Protein AF-0000000080180160 (afdb_homodimer)

Organism: NCBI:txid722731

Structure (mmCIF, N/CA/C/O backbone):
data_AF-0000000080180160-model_v1
#
loop_
_entity.id
_entity.type
_entity.pdbx_description
1 polymer 'Membrane protein'
#
loop_
_atom_site.group_PDB
_atom_site.id
_atom_site.type_symbol
_atom_site.label_atom_id
_atom_site.label_alt_id
_atom_site.label_comp_id
_atom_site.label_asym_id
_atom_site.label_entity_id
_atom_site.label_seq_id
_atom_site.pdbx_PDB_ins_code
_atom_site.Cartn_x
_atom_site.Cartn_y
_atom_site.Cartn_z
_atom_site.occupancy
_atom_site.B_iso_or_equiv
_atom_site.auth_seq_id
_atom_site.auth_comp_id
_atom_site.auth_asym_id
_atom_site.auth_atom_id
_atom_site.pdbx_PDB_model_num
ATOM 1 N N . MET A 1 1 ? 2.104 -22.172 1.394 1 54.22 1 MET A N 1
ATOM 2 C CA . MET A 1 1 ? 1.19 -21.75 2.451 1 54.22 1 MET A CA 1
ATOM 3 C C . MET A 1 1 ? -0.19 -22.375 2.262 1 54.22 1 MET A C 1
ATOM 5 O O . MET A 1 1 ? -0.662 -22.516 1.132 1 54.22 1 MET A O 1
ATOM 9 N N . ASN A 1 2 ? -0.815 -23.016 3.318 1 64.31 2 ASN A N 1
ATOM 10 C CA . ASN A 1 2 ? -2.152 -23.594 3.279 1 64.31 2 ASN A CA 1
ATOM 11 C C . ASN A 1 2 ? -3.207 -22.547 2.918 1 64.31 2 ASN A C 1
ATOM 13 O O . ASN A 1 2 ? -3.047 -21.375 3.229 1 64.31 2 ASN A O 1
ATOM 17 N N . VAL A 1 3 ? -4.113 -22.766 2.018 1 71.06 3 VAL A N 1
ATOM 18 C CA . VAL A 1 3 ? -5.195 -21.938 1.483 1 71.06 3 VAL A CA 1
ATOM 19 C C . VAL A 1 3 ? -5.914 -21.234 2.625 1 71.06 3 VAL A C 1
ATOM 21 O O . VAL A 1 3 ? -6.289 -20.062 2.494 1 71.06 3 VAL A O 1
ATOM 24 N N . GLY A 1 4 ? -5.945 -21.891 3.723 1 77.19 4 GLY A N 1
ATOM 25 C CA . GLY A 1 4 ? -6.688 -21.359 4.852 1 77.19 4 GLY A CA 1
ATOM 26 C C . GLY A 1 4 ? -6.035 -20.141 5.469 1 77.19 4 GLY A C 1
ATOM 27 O O . GLY A 1 4 ? -6.715 -19.281 6.047 1 77.19 4 GLY A O 1
ATOM 28 N N . TRP A 1 5 ? -4.73 -19.953 5.309 1 89.06 5 TRP A N 1
ATOM 29 C CA . TRP A 1 5 ? -4.008 -18.859 5.961 1 89.06 5 TRP A CA 1
ATOM 30 C C . TRP A 1 5 ? -3.9 -17.656 5.039 1 89.06 5 TRP A C 1
ATOM 32 O O . TRP A 1 5 ? -3.459 -16.578 5.461 1 89.06 5 TRP A O 1
ATOM 42 N N . MET A 1 6 ? -4.383 -17.797 3.883 1 89.38 6 MET A N 1
ATOM 43 C CA . MET A 1 6 ? -4.211 -16.734 2.895 1 89.38 6 MET A CA 1
ATOM 44 C C . MET A 1 6 ? -5.102 -15.539 3.217 1 89.38 6 MET A C 1
ATOM 46 O O . MET A 1 6 ? -4.625 -14.406 3.299 1 89.38 6 MET A O 1
ATOM 50 N N . ILE A 1 7 ? -6.32 -15.852 3.566 1 84.5 7 ILE A N 1
ATOM 51 C CA . ILE A 1 7 ? -7.281 -14.781 3.779 1 84.5 7 ILE A CA 1
ATOM 52 C C . ILE A 1 7 ? -6.93 -14.016 5.055 1 84.5 7 ILE A C 1
ATOM 54 O O . ILE A 1 7 ? -6.82 -12.789 5.039 1 84.5 7 ILE A O 1
ATOM 58 N N . PRO A 1 8 ? -6.629 -14.719 6.125 1 90.12 8 PRO A N 1
ATOM 59 C CA . PRO A 1 8 ? -6.219 -14 7.328 1 90.12 8 PRO A CA 1
ATOM 60 C C . PRO A 1 8 ? -4.969 -13.148 7.109 1 90.12 8 PRO A C 1
ATOM 62 O O . PRO A 1 8 ? -4.852 -12.055 7.672 1 90.12 8 PRO A O 1
ATOM 65 N N . PHE A 1 9 ? -4.125 -13.594 6.336 1 93.56 9 PHE A N 1
ATOM 66 C CA . PHE A 1 9 ? -2.9 -12.852 6.066 1 93.56 9 PHE A CA 1
ATOM 67 C C . PHE A 1 9 ? -3.195 -11.594 5.25 1 93.56 9 PHE A C 1
ATOM 69 O O . PHE A 1 9 ? -2.611 -10.539 5.496 1 93.56 9 PHE A O 1
ATOM 76 N N . ILE A 1 10 ? -4.055 -11.695 4.312 1 90.81 10 ILE A N 1
ATOM 77 C CA . ILE A 1 10 ? -4.457 -10.547 3.508 1 90.81 10 ILE A CA 1
ATOM 78 C C . ILE A 1 10 ? -5.145 -9.508 4.391 1 90.81 10 ILE A C 1
ATOM 80 O O . ILE A 1 10 ? -4.859 -8.312 4.293 1 90.81 10 ILE A O 1
ATOM 84 N N . VAL A 1 11 ? -5.949 -10.031 5.277 1 88 11 VAL A N 1
ATOM 85 C CA . VAL A 1 11 ? -6.676 -9.164 6.191 1 88 11 VAL A CA 1
ATOM 86 C C . VAL A 1 11 ? -5.691 -8.438 7.109 1 88 11 VAL A C 1
ATOM 88 O O . VAL A 1 11 ? -5.789 -7.227 7.309 1 88 11 VAL A O 1
ATOM 91 N N . LEU A 1 12 ? -4.789 -9.18 7.602 1 93.75 12 LEU A N 1
ATOM 92 C CA . LEU A 1 12 ? -3.758 -8.586 8.438 1 93.75 12 LEU A CA 1
ATOM 93 C C . LEU A 1 12 ? -2.961 -7.543 7.664 1 93.75 12 LEU A C 1
ATOM 95 O O . LEU A 1 12 ? -2.648 -6.473 8.188 1 93.75 12 LEU A O 1
ATOM 99 N N . GLY A 1 13 ? -2.637 -7.848 6.496 1 93.38 13 GLY A N 1
ATOM 100 C CA . GLY A 1 13 ? -1.918 -6.91 5.645 1 93.38 13 GLY A CA 1
ATOM 101 C C . GLY A 1 13 ? -2.658 -5.602 5.441 1 93.38 13 GLY A C 1
ATOM 102 O O . GLY A 1 13 ? -2.064 -4.523 5.531 1 93.38 13 GLY A O 1
ATOM 103 N N . GLY A 1 14 ? -3.91 -5.707 5.195 1 89.94 14 GLY A N 1
ATOM 104 C CA . GLY A 1 14 ? -4.723 -4.512 5.023 1 89.94 14 GLY A CA 1
ATOM 105 C C . GLY A 1 14 ? -4.777 -3.645 6.27 1 89.94 14 GLY A C 1
ATOM 106 O O . GLY A 1 14 ? -4.633 -2.424 6.188 1 89.94 14 GLY A O 1
ATOM 107 N N . ALA A 1 15 ? -4.988 -4.285 7.363 1 92.19 15 ALA A N 1
ATOM 108 C CA . ALA A 1 15 ? -5.016 -3.555 8.625 1 92.19 15 ALA A CA 1
ATOM 109 C C . ALA A 1 15 ? -3.678 -2.867 8.891 1 92.19 15 ALA A C 1
ATOM 111 O O . ALA A 1 15 ? -3.639 -1.701 9.289 1 92.19 15 ALA A O 1
ATOM 112 N N . LEU A 1 16 ? -2.658 -3.58 8.664 1 93.81 16 LEU A N 1
ATOM 113 C CA . LEU A 1 16 ? -1.32 -3.051 8.898 1 93.81 16 LEU A CA 1
ATOM 114 C C . LEU A 1 16 ? -0.975 -1.964 7.891 1 93.81 16 LEU A C 1
ATOM 116 O O . LEU A 1 16 ? -0.205 -1.05 8.195 1 93.81 16 LEU A O 1
ATOM 120 N N . GLN A 1 17 ? -1.548 -2.066 6.762 1 91.5 17 GLN A N 1
ATOM 121 C CA . GLN A 1 17 ? -1.354 -1.021 5.762 1 91.5 17 GLN A CA 1
ATOM 122 C C . GLN A 1 17 ? -1.869 0.324 6.266 1 91.5 17 GLN A C 1
ATOM 124 O O . GLN A 1 17 ? -1.225 1.355 6.062 1 91.5 17 GLN A O 1
ATOM 129 N N . THR A 1 18 ? -2.996 0.278 6.848 1 90.69 18 THR A N 1
ATOM 130 C CA . THR A 1 18 ? -3.572 1.492 7.414 1 90.69 18 THR A CA 1
ATOM 131 C C . THR A 1 18 ? -2.689 2.037 8.539 1 90.69 18 THR A C 1
ATOM 133 O O . THR A 1 18 ? -2.412 3.238 8.586 1 90.69 18 THR A O 1
ATOM 136 N N . CYS A 1 19 ? -2.266 1.161 9.359 1 92.69 19 CYS A N 1
ATOM 137 C CA . CYS A 1 19 ? -1.367 1.581 10.43 1 92.69 19 CYS A CA 1
ATOM 138 C C . CYS A 1 19 ? -0.074 2.154 9.859 1 92.69 19 CYS A C 1
ATOM 140 O O . CYS A 1 19 ? 0.422 3.174 10.344 1 92.69 19 CYS A O 1
ATOM 142 N N . GLY A 1 20 ? 0.422 1.489 8.906 1 93.44 20 GLY A N 1
ATOM 143 C CA . GLY A 1 20 ? 1.637 1.961 8.266 1 93.44 20 GLY A CA 1
ATOM 144 C C . GLY A 1 20 ? 1.496 3.348 7.668 1 93.44 20 GLY A C 1
ATOM 145 O O . GLY A 1 20 ? 2.416 4.164 7.758 1 93.44 20 GLY A O 1
ATOM 146 N N . ALA A 1 21 ? 0.376 3.609 7.07 1 90.06 21 ALA A N 1
ATOM 147 C CA . ALA A 1 21 ? 0.132 4.922 6.48 1 90.06 21 ALA A CA 1
ATOM 148 C C . ALA A 1 21 ? 0.126 6.012 7.547 1 90.06 21 ALA A C 1
ATOM 150 O O . ALA A 1 21 ? 0.727 7.074 7.359 1 90.06 21 ALA A O 1
ATOM 151 N N . ALA A 1 22 ? -0.522 5.711 8.625 1 90.62 22 ALA A N 1
ATOM 152 C CA . ALA A 1 22 ? -0.571 6.664 9.727 1 90.62 22 ALA A CA 1
ATOM 153 C C . ALA A 1 22 ? 0.815 6.875 10.328 1 90.62 22 ALA A C 1
ATOM 155 O O . ALA A 1 22 ? 1.201 8.008 10.633 1 90.62 22 ALA A O 1
ATOM 156 N N . MET A 1 23 ? 1.502 5.797 10.484 1 93.62 23 MET A N 1
ATOM 157 C CA . MET A 1 23 ? 2.854 5.863 11.031 1 93.62 23 MET A CA 1
ATOM 158 C C . MET A 1 23 ? 3.775 6.656 10.109 1 93.62 23 MET A C 1
ATOM 160 O O . MET A 1 23 ? 4.574 7.469 10.578 1 93.62 23 MET A O 1
ATOM 164 N N . ASN A 1 24 ? 3.615 6.43 8.859 1 92.88 24 ASN A N 1
ATOM 165 C CA . ASN A 1 24 ? 4.387 7.188 7.883 1 92.88 24 ASN A CA 1
ATOM 166 C C . ASN A 1 24 ? 4.035 8.672 7.922 1 92.88 24 ASN A C 1
ATOM 168 O O . ASN A 1 24 ? 4.895 9.523 7.695 1 92.88 24 ASN A O 1
ATOM 172 N N . GLY A 1 25 ? 2.791 8.914 8.156 1 91.88 25 GLY A N 1
ATOM 173 C CA . GLY A 1 25 ? 2.383 10.297 8.328 1 91.88 25 GLY A CA 1
ATOM 174 C C . GLY A 1 25 ? 3.121 11 9.453 1 91.88 25 GLY A C 1
ATOM 175 O O . GLY A 1 25 ? 3.51 12.156 9.32 1 91.88 25 GLY A O 1
ATOM 176 N N . GLN A 1 26 ? 3.32 10.25 10.453 1 92.31 26 GLN A N 1
ATOM 177 C CA . GLN A 1 26 ? 4.062 10.797 11.586 1 92.31 26 GLN A CA 1
ATOM 178 C C . GLN A 1 26 ? 5.543 10.953 11.242 1 92.31 26 GLN A C 1
ATOM 180 O O . GLN A 1 26 ? 6.18 11.922 11.672 1 92.31 26 GLN A O 1
ATOM 185 N N . LEU A 1 27 ? 6.031 10.031 10.57 1 93.44 27 LEU A N 1
ATOM 186 C CA . LEU A 1 27 ? 7.414 10.141 10.117 1 93.44 27 LEU A CA 1
ATOM 187 C C . LEU A 1 27 ? 7.621 11.414 9.305 1 93.44 27 LEU A C 1
ATOM 189 O O . LEU A 1 27 ? 8.586 12.148 9.523 1 93.44 27 LEU A O 1
ATOM 193 N N . TYR A 1 28 ? 6.68 11.641 8.422 1 93.44 28 TYR A N 1
ATOM 194 C CA . TYR A 1 28 ? 6.77 12.836 7.594 1 93.44 28 TYR A CA 1
ATOM 195 C C . TYR A 1 28 ? 6.66 14.094 8.445 1 93.44 28 TYR A C 1
ATOM 197 O O . TYR A 1 28 ? 7.395 15.062 8.234 1 93.44 28 TYR A O 1
ATOM 205 N N . ARG A 1 29 ? 5.789 14.117 9.383 1 91.5 29 ARG A N 1
ATOM 206 C CA . ARG A 1 29 ? 5.586 15.273 10.25 1 91.5 29 ARG A CA 1
ATOM 207 C C . ARG A 1 29 ? 6.879 15.656 10.961 1 91.5 29 ARG A C 1
ATOM 209 O O . ARG A 1 29 ? 7.145 16.844 11.18 1 91.5 29 ARG A O 1
ATOM 216 N N . HIS A 1 30 ? 7.684 14.711 11.195 1 93.06 30 HIS A N 1
ATOM 217 C CA . HIS A 1 30 ? 8.875 14.977 11.992 1 93.06 30 HIS A CA 1
ATOM 218 C C . HIS A 1 30 ? 10.109 15.117 11.109 1 93.06 30 HIS A C 1
ATOM 220 O O . HIS A 1 30 ? 11.086 15.758 11.492 1 93.06 30 HIS A O 1
ATOM 226 N N . MET A 1 31 ? 10.031 14.523 9.961 1 93.38 31 MET A N 1
ATOM 227 C CA . MET A 1 31 ? 11.156 14.648 9.039 1 93.38 31 MET A CA 1
ATOM 228 C C . MET A 1 31 ? 11.008 15.883 8.156 1 93.38 31 MET A C 1
ATOM 230 O O . MET A 1 31 ? 11.969 16.328 7.523 1 93.38 31 MET A O 1
ATOM 234 N N . ILE A 1 32 ? 9.773 16.391 8.117 1 91.94 32 ILE A N 1
ATOM 235 C CA . ILE A 1 32 ? 9.438 17.656 7.473 1 91.94 32 ILE A CA 1
ATOM 236 C C . ILE A 1 32 ? 9.57 17.5 5.957 1 91.94 32 ILE A C 1
ATOM 238 O O . ILE A 1 32 ? 8.672 17.891 5.207 1 91.94 32 ILE A O 1
ATOM 242 N N . ASN A 1 33 ? 10.641 16.906 5.531 1 93.62 33 ASN A N 1
ATOM 243 C CA . ASN A 1 33 ? 10.883 16.656 4.113 1 93.62 33 ASN A CA 1
ATOM 244 C C . ASN A 1 33 ? 10.25 15.336 3.66 1 93.62 33 ASN A C 1
ATOM 246 O O . ASN A 1 33 ? 10.641 14.266 4.125 1 93.62 33 ASN A O 1
ATOM 250 N N . PRO A 1 34 ? 9.289 15.438 2.705 1 92.31 34 PRO A N 1
ATOM 251 C CA . PRO A 1 34 ? 8.586 14.219 2.312 1 92.31 34 PRO A CA 1
ATOM 252 C C . PRO A 1 34 ? 9.492 13.234 1.573 1 92.31 34 PRO A C 1
ATOM 254 O O . PRO A 1 34 ? 9.312 12.016 1.685 1 92.31 34 PRO A O 1
ATOM 257 N N . TRP A 1 35 ? 10.422 13.711 0.845 1 94.38 35 TRP A N 1
ATOM 258 C CA . TRP A 1 35 ? 11.352 12.844 0.124 1 94.38 35 TRP A CA 1
ATOM 259 C C . TRP A 1 35 ? 12.273 12.117 1.09 1 94.38 35 TRP A C 1
ATOM 261 O O . TRP A 1 35 ? 12.539 10.922 0.923 1 94.38 35 TRP A O 1
ATOM 271 N N . LEU A 1 36 ? 12.695 12.852 2.082 1 94.69 36 LEU A N 1
ATOM 272 C CA . LEU A 1 36 ? 13.531 12.25 3.117 1 94.69 36 LEU A CA 1
ATOM 273 C C . LEU A 1 36 ? 12.75 11.211 3.912 1 94.69 36 LEU A C 1
ATOM 275 O O . LEU A 1 36 ? 13.25 10.109 4.16 1 94.69 36 LEU A O 1
ATOM 279 N N . ALA A 1 37 ? 11.562 11.578 4.312 1 94.75 37 ALA A N 1
ATOM 280 C CA . ALA A 1 37 ? 10.711 10.656 5.066 1 94.75 37 ALA A CA 1
ATOM 281 C C . ALA A 1 37 ? 10.469 9.375 4.281 1 94.75 37 ALA A C 1
ATOM 283 O O . ALA A 1 37 ? 10.594 8.273 4.828 1 94.75 37 ALA A O 1
ATOM 284 N N . SER A 1 38 ? 10.164 9.492 3.031 1 94.12 38 SER A N 1
ATOM 285 C CA . SER A 1 38 ? 9.938 8.328 2.18 1 94.12 38 SER A CA 1
ATOM 286 C C . SER A 1 38 ? 11.203 7.496 2.027 1 94.12 38 SER A C 1
ATOM 288 O O . SER A 1 38 ? 11.148 6.266 2.094 1 94.12 38 SER A O 1
ATOM 290 N N . ALA A 1 39 ? 12.32 8.172 1.806 1 95.06 39 ALA A N 1
ATOM 291 C CA . ALA A 1 39 ? 13.594 7.473 1.647 1 95.06 39 ALA A CA 1
ATOM 292 C C . ALA A 1 39 ? 13.906 6.633 2.879 1 95.06 39 ALA A C 1
ATOM 294 O O . ALA A 1 39 ? 14.344 5.484 2.758 1 95.06 39 ALA A O 1
ATOM 295 N N . ILE A 1 40 ? 13.695 7.199 4.004 1 94.75 40 ILE A N 1
ATOM 296 C CA . ILE A 1 40 ? 13.961 6.488 5.25 1 94.75 40 ILE A CA 1
ATOM 297 C C . ILE A 1 40 ? 13.016 5.293 5.371 1 94.75 40 ILE A C 1
ATOM 299 O O . ILE A 1 40 ? 13.453 4.18 5.672 1 94.75 40 ILE A O 1
ATOM 303 N N . SER A 1 41 ? 11.758 5.523 5.129 1 93.5 41 SER A N 1
ATOM 304 C CA . SER A 1 41 ? 10.742 4.48 5.23 1 93.5 41 SER A CA 1
ATOM 305 C C . SER A 1 41 ? 11.062 3.307 4.305 1 93.5 41 SER A C 1
ATOM 3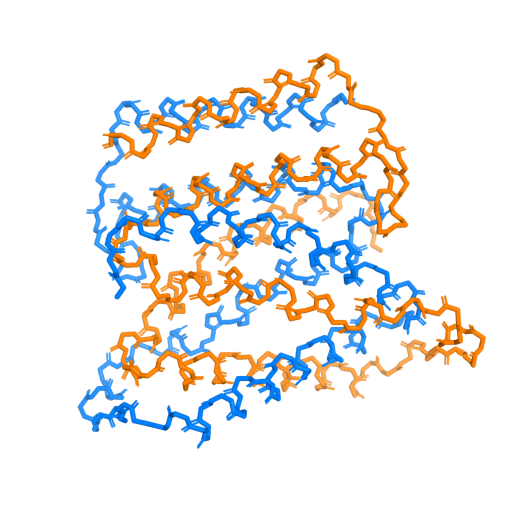07 O O . SER A 1 41 ? 11.062 2.152 4.738 1 93.5 41 SER A O 1
ATOM 309 N N . PHE A 1 42 ? 11.43 3.574 3.09 1 94.62 42 PHE A N 1
ATOM 310 C CA . PHE A 1 42 ? 11.641 2.516 2.109 1 94.62 42 PHE A CA 1
ATOM 311 C C . PHE A 1 42 ? 13.031 1.917 2.254 1 94.62 42 PHE A C 1
ATOM 313 O O . PHE A 1 42 ? 13.25 0.749 1.927 1 94.62 42 PHE A O 1
ATOM 320 N N . ALA A 1 43 ? 14.008 2.678 2.715 1 95.31 43 ALA A N 1
ATOM 321 C CA . ALA A 1 43 ? 15.336 2.125 2.973 1 95.31 43 ALA A CA 1
ATOM 322 C C . ALA A 1 43 ? 15.273 1.014 4.016 1 95.31 43 ALA A C 1
ATOM 324 O O . ALA A 1 43 ? 15.906 -0.033 3.857 1 95.31 43 ALA A O 1
ATOM 325 N N . LEU A 1 44 ? 14.516 1.317 5.035 1 95.06 44 LEU A N 1
ATOM 326 C CA . LEU A 1 44 ? 14.383 0.313 6.086 1 95.06 44 LEU A CA 1
ATOM 327 C C . LEU A 1 44 ? 13.711 -0.948 5.551 1 95.06 44 LEU A C 1
ATOM 329 O O . LEU A 1 44 ? 14.109 -2.062 5.902 1 95.06 44 LEU A O 1
ATOM 333 N N . ILE A 1 45 ? 12.711 -0.793 4.742 1 94.19 45 ILE A N 1
ATOM 334 C CA . ILE A 1 45 ? 12.016 -1.918 4.125 1 94.19 45 ILE A CA 1
ATOM 335 C C . ILE A 1 45 ? 12.992 -2.707 3.248 1 94.19 45 ILE A C 1
ATOM 337 O O . ILE A 1 45 ? 13.023 -3.939 3.299 1 94.19 45 ILE A O 1
ATOM 341 N N . THR A 1 46 ? 13.688 -1.942 2.541 1 95.69 46 THR A N 1
ATOM 342 C CA . THR A 1 46 ? 14.648 -2.562 1.634 1 95.69 46 THR A CA 1
ATOM 343 C C . THR A 1 46 ? 15.695 -3.359 2.412 1 95.69 46 THR A C 1
ATOM 345 O O . THR A 1 46 ? 16.016 -4.492 2.049 1 95.69 46 THR A O 1
ATOM 348 N N . ILE A 1 47 ? 16.25 -2.76 3.428 1 96.62 47 ILE A N 1
ATOM 349 C CA . ILE A 1 47 ? 17.234 -3.445 4.262 1 96.62 47 ILE A CA 1
ATOM 350 C C . ILE A 1 47 ? 16.641 -4.742 4.805 1 96.62 47 ILE A C 1
ATOM 352 O O . ILE A 1 47 ? 17.297 -5.785 4.801 1 96.62 47 ILE A O 1
ATOM 356 N N . PHE A 1 48 ? 15.438 -4.723 5.289 1 96.31 48 PHE A N 1
ATOM 357 C CA . PHE A 1 48 ? 14.758 -5.898 5.824 1 96.31 48 PHE A CA 1
ATOM 358 C C . PHE A 1 48 ? 14.656 -6.992 4.773 1 96.31 48 PHE A C 1
ATOM 360 O O . PHE A 1 48 ? 15.016 -8.148 5.031 1 96.31 48 PHE A O 1
ATOM 367 N N . PHE A 1 49 ? 14.211 -6.672 3.551 1 95.5 49 PHE A N 1
ATOM 368 C CA . PHE A 1 49 ? 13.969 -7.703 2.547 1 95.5 49 PHE A CA 1
ATOM 369 C C . PHE A 1 49 ? 15.281 -8.203 1.949 1 95.5 49 PHE A C 1
ATOM 371 O O . PHE A 1 49 ? 15.391 -9.367 1.571 1 95.5 49 PHE A O 1
ATOM 378 N N . VAL A 1 50 ? 16.234 -7.305 1.852 1 96.12 50 VAL A N 1
ATOM 379 C CA . VAL A 1 50 ? 17.562 -7.762 1.426 1 96.12 50 VAL A CA 1
ATOM 380 C C . VAL A 1 50 ? 18.125 -8.75 2.445 1 96.12 50 VAL A C 1
ATOM 382 O O . VAL A 1 50 ? 18.656 -9.797 2.074 1 96.12 50 VAL A O 1
ATOM 385 N N . ALA A 1 51 ? 18.016 -8.375 3.715 1 97 51 ALA A N 1
ATOM 386 C CA . ALA A 1 51 ? 18.453 -9.281 4.766 1 97 51 ALA A CA 1
ATOM 387 C C . ALA A 1 51 ? 17.703 -10.609 4.703 1 97 51 ALA A C 1
ATOM 389 O O . ALA A 1 51 ? 18.312 -11.68 4.82 1 97 51 ALA A O 1
ATOM 390 N N . ALA A 1 52 ? 16.375 -10.586 4.539 1 94.5 52 ALA A N 1
ATOM 391 C CA . ALA A 1 52 ? 15.562 -11.797 4.434 1 94.5 52 ALA A CA 1
ATOM 392 C C . ALA A 1 52 ? 16.016 -12.656 3.252 1 94.5 52 ALA A C 1
ATOM 394 O O . ALA A 1 52 ? 16.094 -13.883 3.365 1 94.5 52 ALA A O 1
ATOM 395 N N . PHE A 1 53 ? 16.328 -12.008 2.189 1 95.5 53 PHE A N 1
ATOM 396 C CA . PHE A 1 53 ? 16.781 -12.719 1.002 1 95.5 53 PHE A CA 1
ATOM 397 C C . PHE A 1 53 ? 18.125 -13.375 1.252 1 95.5 53 PHE A C 1
ATOM 399 O O . PHE A 1 53 ? 18.359 -14.508 0.815 1 95.5 53 PHE A O 1
ATOM 406 N N . LEU A 1 54 ? 19.016 -12.625 1.87 1 96.38 54 LEU A N 1
ATOM 407 C CA . LEU A 1 54 ? 20.344 -13.172 2.15 1 96.38 54 LEU A CA 1
ATOM 408 C C . LEU A 1 54 ? 20.25 -14.367 3.088 1 96.38 54 LEU A C 1
ATOM 410 O O . LEU A 1 54 ? 21.062 -15.289 3.012 1 96.38 54 LEU A O 1
ATOM 414 N N . ILE A 1 55 ? 19.281 -14.445 3.971 1 96 55 ILE A N 1
ATOM 415 C CA . ILE A 1 55 ? 19.078 -15.555 4.898 1 96 55 ILE A CA 1
ATOM 416 C C . ILE A 1 55 ? 18.406 -16.719 4.168 1 96 55 ILE A C 1
ATOM 418 O O . ILE A 1 55 ? 18.703 -17.875 4.441 1 96 55 ILE A O 1
ATOM 422 N N . LEU A 1 56 ? 17.469 -16.375 3.242 1 94.94 56 LEU A N 1
ATOM 423 C CA . LEU A 1 56 ? 16.75 -17.375 2.451 1 94.94 56 LEU A CA 1
ATOM 424 C C . LEU A 1 56 ? 16.922 -17.109 0.959 1 94.94 56 LEU A C 1
ATOM 426 O O . LEU A 1 56 ? 15.953 -16.812 0.257 1 94.94 56 LEU A O 1
ATOM 430 N N . PRO A 1 57 ? 18.047 -17.375 0.445 1 92.56 57 PRO A N 1
ATOM 431 C CA . PRO A 1 57 ? 18.391 -16.953 -0.918 1 92.56 57 PRO A CA 1
ATOM 432 C C . PRO A 1 57 ? 17.828 -17.906 -1.978 1 92.56 57 PRO A C 1
ATOM 434 O O . PRO A 1 57 ? 17.797 -17.562 -3.162 1 92.56 57 PRO A O 1
ATOM 437 N N . LYS A 1 58 ? 17.406 -19.172 -1.553 1 93.12 58 LYS A N 1
ATOM 438 C CA . LYS A 1 58 ? 16.906 -20.125 -2.539 1 93.12 58 LYS A CA 1
ATOM 439 C C . LYS A 1 58 ? 15.383 -20.188 -2.525 1 93.12 58 LYS A C 1
ATOM 441 O O . LYS A 1 58 ? 14.758 -19.953 -1.487 1 93.12 58 LYS A O 1
ATOM 446 N N . PRO A 1 59 ? 14.844 -20.453 -3.672 1 93.56 59 PRO A N 1
ATOM 447 C CA . PRO A 1 59 ? 15.375 -20.703 -5.016 1 93.56 59 PRO A CA 1
ATOM 448 C C . PRO A 1 59 ? 15.727 -19.422 -5.762 1 93.56 59 PRO A C 1
ATOM 450 O O . PRO A 1 59 ? 15.258 -18.344 -5.395 1 93.56 59 PRO A O 1
ATOM 453 N N . LEU A 1 60 ? 16.609 -19.484 -6.703 1 94.62 60 LEU A N 1
ATOM 454 C CA . LEU A 1 60 ? 16.984 -18.375 -7.578 1 94.62 60 LEU A CA 1
ATOM 455 C C . LEU A 1 60 ? 16.344 -18.547 -8.953 1 94.62 60 LEU A C 1
ATOM 457 O O . LEU A 1 60 ? 16.125 -19.656 -9.414 1 94.62 60 LEU A O 1
ATOM 461 N N . PRO A 1 61 ? 15.984 -17.438 -9.523 1 94.12 61 PRO A N 1
ATOM 462 C CA . PRO A 1 61 ? 15.422 -17.531 -10.867 1 94.12 61 PRO A CA 1
ATOM 463 C C . PRO A 1 61 ? 16.438 -17.984 -11.906 1 94.12 61 PRO A C 1
ATOM 465 O O . PRO A 1 61 ? 17.641 -17.766 -11.742 1 94.12 61 PRO A O 1
ATOM 468 N N . THR A 1 62 ? 15.938 -18.719 -12.938 1 93.56 62 THR A N 1
ATOM 469 C CA . THR A 1 62 ? 16.766 -19.125 -14.07 1 93.56 62 THR A CA 1
ATOM 470 C C . THR A 1 62 ? 16.859 -17.984 -15.094 1 93.56 62 THR A C 1
ATOM 472 O O . THR A 1 62 ? 16.172 -16.984 -14.984 1 93.56 62 THR A O 1
ATOM 475 N N . ALA A 1 63 ? 17.781 -18.156 -16 1 94.12 63 ALA A N 1
ATOM 476 C CA . ALA A 1 63 ? 17.922 -17.188 -17.078 1 94.12 63 ALA A CA 1
ATOM 477 C C . ALA A 1 63 ? 16.625 -17.078 -17.875 1 94.12 63 ALA A C 1
ATOM 479 O O . ALA A 1 63 ? 16.25 -15.984 -18.328 1 94.12 63 ALA A O 1
ATOM 480 N N . LYS A 1 64 ? 16.031 -18.172 -18.016 1 94 64 LYS A N 1
ATOM 481 C CA . LYS A 1 64 ? 14.758 -18.188 -18.75 1 94 64 LYS A CA 1
ATOM 482 C C . LYS A 1 64 ? 13.68 -17.422 -17.984 1 94 64 LYS A C 1
ATOM 484 O O . LYS A 1 64 ? 12.883 -16.703 -18.594 1 94 64 LYS A O 1
ATOM 489 N N . ASP A 1 65 ? 13.688 -17.484 -16.641 1 93.12 65 ASP A N 1
ATOM 490 C CA . ASP A 1 65 ? 12.734 -16.766 -15.797 1 93.12 65 ASP A CA 1
ATOM 491 C C . ASP A 1 65 ? 12.906 -15.258 -15.961 1 93.12 65 ASP A C 1
ATOM 493 O O . ASP A 1 65 ? 11.922 -14.531 -16.125 1 93.12 65 ASP A O 1
ATOM 497 N N . ILE A 1 66 ? 14.125 -14.852 -15.938 1 92.12 66 ILE A N 1
ATOM 498 C CA . ILE A 1 66 ? 14.445 -13.43 -16.016 1 92.12 66 ILE A CA 1
ATOM 499 C C . ILE A 1 66 ? 14.117 -12.898 -17.406 1 92.12 66 ILE A C 1
ATOM 501 O O . ILE A 1 66 ? 13.57 -11.805 -17.547 1 92.12 66 ILE A O 1
ATOM 505 N N . ALA A 1 67 ? 14.344 -13.711 -18.422 1 92.94 67 ALA A N 1
ATOM 506 C CA . ALA A 1 67 ? 14.125 -13.305 -19.812 1 92.94 67 ALA A CA 1
ATOM 507 C C . ALA A 1 67 ? 12.641 -13.18 -20.125 1 92.94 67 ALA A C 1
ATOM 509 O O . ALA A 1 67 ? 12.234 -12.367 -20.953 1 92.94 67 ALA A O 1
ATOM 510 N N . SER A 1 68 ? 11.852 -13.875 -19.5 1 93.06 68 SER A N 1
ATOM 511 C CA . SER A 1 68 ? 10.422 -13.898 -19.781 1 93.06 68 SER A CA 1
ATOM 512 C C . SER A 1 68 ? 9.688 -12.844 -18.953 1 93.06 68 SER A C 1
ATOM 514 O O . SER A 1 68 ? 8.484 -12.625 -19.156 1 93.06 68 SER A O 1
ATOM 516 N N . MET A 1 69 ? 10.43 -12.164 -18.125 1 92.88 69 MET A N 1
ATOM 517 C CA . MET A 1 69 ? 9.82 -11.18 -17.234 1 92.88 69 MET A CA 1
ATOM 518 C C . MET A 1 69 ? 9.469 -9.906 -18 1 92.88 69 MET A C 1
ATOM 520 O O . MET A 1 69 ? 10.32 -9.328 -18.672 1 92.88 69 MET A O 1
ATOM 524 N N . PRO A 1 70 ? 8.227 -9.484 -17.906 1 93.81 70 PRO A N 1
ATOM 525 C CA . PRO A 1 70 ? 7.91 -8.188 -18.5 1 93.81 70 PRO A CA 1
ATOM 526 C C . PRO A 1 70 ? 8.648 -7.031 -17.828 1 93.81 70 PRO A C 1
ATOM 528 O O . PRO A 1 70 ? 8.781 -7.012 -16.609 1 93.81 70 PRO A O 1
ATOM 531 N N . TRP A 1 71 ? 9.07 -6.082 -18.656 1 91.44 71 TRP A N 1
ATOM 532 C CA . TRP A 1 71 ? 9.906 -5 -18.141 1 91.44 71 TRP A CA 1
ATOM 533 C C . TRP A 1 71 ? 9.156 -4.184 -17.094 1 91.44 71 TRP A C 1
ATOM 535 O O . TRP A 1 71 ? 9.758 -3.635 -16.172 1 91.44 71 TRP A O 1
ATOM 545 N N . TRP A 1 72 ? 7.812 -4.047 -17.203 1 93.25 72 TRP A N 1
ATOM 546 C CA . TRP A 1 72 ? 7.031 -3.211 -16.281 1 93.25 72 TRP A CA 1
ATOM 547 C C . TRP A 1 72 ? 6.902 -3.869 -14.922 1 93.25 72 TRP A C 1
ATOM 549 O O . TRP A 1 72 ? 6.496 -3.225 -13.945 1 93.25 72 TRP A O 1
ATOM 559 N N . ALA A 1 73 ? 7.18 -5.137 -14.781 1 93.5 73 ALA A N 1
ATOM 560 C CA . ALA A 1 73 ? 7.078 -5.848 -13.516 1 93.5 73 ALA A CA 1
ATOM 561 C C . ALA A 1 73 ? 8.07 -5.293 -12.492 1 93.5 73 ALA A C 1
ATOM 563 O O . ALA A 1 73 ? 7.77 -5.234 -11.297 1 93.5 73 ALA A O 1
ATOM 564 N N . VAL A 1 74 ? 9.18 -4.82 -13.016 1 91.44 74 VAL A N 1
ATOM 565 C CA . VAL A 1 74 ? 10.25 -4.383 -12.125 1 91.44 74 VAL A CA 1
ATOM 566 C C . VAL A 1 74 ? 9.906 -3.021 -11.531 1 91.44 74 VAL A C 1
ATOM 568 O O . VAL A 1 74 ? 10.312 -2.703 -10.406 1 91.44 74 VAL A O 1
ATOM 571 N N . ILE A 1 75 ? 9.062 -2.26 -12.18 1 93.69 75 ILE A N 1
ATOM 572 C CA . ILE A 1 75 ? 8.773 -0.919 -11.688 1 93.69 75 ILE A CA 1
ATOM 573 C C . ILE A 1 75 ? 7.441 -0.919 -10.938 1 93.69 75 ILE A C 1
ATOM 575 O O . ILE A 1 75 ? 6.902 0.143 -10.617 1 93.69 75 ILE A O 1
ATOM 579 N N . GLY A 1 76 ? 6.883 -2.119 -10.688 1 91.19 76 GLY A N 1
ATOM 580 C CA . GLY A 1 76 ? 5.637 -2.248 -9.953 1 91.19 76 GLY A CA 1
ATOM 581 C C . GLY A 1 76 ? 5.676 -1.6 -8.586 1 91.19 76 GLY A C 1
ATOM 582 O O . GLY A 1 76 ? 4.707 -0.964 -8.164 1 91.19 76 GLY A O 1
ATOM 583 N N . GLY A 1 77 ? 6.781 -1.739 -7.992 1 88.75 77 GLY A N 1
ATOM 584 C CA . GLY A 1 77 ? 6.957 -1.095 -6.699 1 88.75 77 GLY A CA 1
ATOM 585 C C . GLY A 1 77 ? 6.844 0.417 -6.766 1 88.75 77 GLY A C 1
ATOM 586 O O . GLY A 1 77 ? 6.184 1.032 -5.93 1 88.75 77 GLY A O 1
ATOM 587 N N . LEU A 1 78 ? 7.434 0.973 -7.762 1 92 78 LEU A N 1
ATOM 588 C CA . LEU A 1 78 ? 7.398 2.42 -7.941 1 92 78 LEU A CA 1
ATOM 589 C C . LEU A 1 78 ? 5.977 2.895 -8.227 1 92 78 LEU A C 1
ATOM 591 O O . LEU A 1 78 ? 5.562 3.949 -7.734 1 92 78 LEU A O 1
ATOM 595 N N . VAL A 1 79 ? 5.258 2.105 -8.953 1 90.75 79 VAL A N 1
ATOM 596 C CA . VAL A 1 79 ? 3.867 2.412 -9.281 1 90.75 79 VAL A CA 1
ATOM 597 C C . VAL A 1 79 ? 3.029 2.42 -8.008 1 90.75 79 VAL A C 1
ATOM 599 O O . VAL A 1 79 ? 2.232 3.338 -7.785 1 90.75 79 VAL A O 1
ATOM 602 N N . GLY A 1 80 ? 3.295 1.524 -7.133 1 86.06 80 GLY A N 1
ATOM 603 C CA . GLY A 1 80 ? 2.578 1.447 -5.871 1 86.06 80 GLY A CA 1
ATOM 604 C C . GLY A 1 80 ? 3.027 2.488 -4.863 1 86.06 80 GLY A C 1
ATOM 605 O O . GLY A 1 80 ? 2.27 2.859 -3.967 1 86.06 80 GLY A O 1
ATOM 60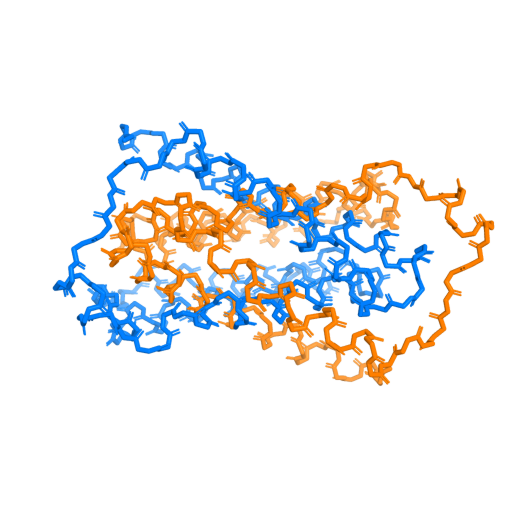6 N N . ALA A 1 81 ? 4.23 3.006 -5.102 1 89.56 81 ALA A N 1
ATOM 607 C CA . ALA A 1 81 ? 4.824 3.934 -4.145 1 89.56 81 ALA A CA 1
ATOM 608 C C . ALA A 1 81 ? 4.121 5.289 -4.188 1 89.56 81 ALA A C 1
ATOM 610 O O . ALA A 1 81 ? 4.242 6.086 -3.254 1 89.56 81 ALA A O 1
ATOM 611 N N . VAL A 1 82 ? 3.41 5.527 -5.258 1 91.88 82 VAL A N 1
ATOM 612 C CA . VAL A 1 82 ? 2.623 6.754 -5.348 1 91.88 82 VAL A CA 1
ATOM 613 C C . VAL A 1 82 ? 1.611 6.805 -4.207 1 91.88 82 VAL A C 1
ATOM 615 O O . VAL A 1 82 ? 1.402 7.859 -3.6 1 91.88 82 VAL A O 1
ATOM 618 N N . GLN A 1 83 ? 1.06 5.684 -3.945 1 89.88 83 GLN A N 1
ATOM 619 C CA . GLN A 1 83 ? 0.093 5.602 -2.855 1 89.88 83 GLN A CA 1
ATOM 620 C C . GLN A 1 83 ? 0.768 5.82 -1.504 1 89.88 83 GLN A C 1
ATOM 622 O O . GLN A 1 83 ? 0.189 6.438 -0.608 1 89.88 83 GLN A O 1
ATOM 627 N N . VAL A 1 84 ? 1.899 5.273 -1.312 1 85.62 84 VAL A N 1
ATOM 628 C CA . VAL A 1 84 ? 2.619 5.441 -0.053 1 85.62 84 VAL A CA 1
ATOM 629 C C . VAL A 1 84 ? 2.98 6.914 0.142 1 85.62 84 VAL A C 1
ATOM 631 O O . VAL A 1 84 ? 2.834 7.453 1.24 1 85.62 84 VAL A O 1
ATOM 634 N N . TYR A 1 85 ? 3.41 7.551 -0.929 1 89.56 85 TYR A N 1
ATOM 635 C CA . TYR A 1 85 ? 3.715 8.977 -0.867 1 89.56 85 TYR A CA 1
ATOM 636 C C . TYR A 1 85 ? 2.469 9.789 -0.533 1 89.56 85 TYR A C 1
ATOM 638 O O . TYR A 1 85 ? 2.527 10.727 0.265 1 89.56 85 TYR A O 1
ATOM 646 N N . ALA A 1 86 ? 1.408 9.438 -1.153 1 91.19 86 ALA A N 1
ATOM 647 C CA . ALA A 1 86 ? 0.142 10.086 -0.835 1 91.19 86 ALA A CA 1
ATOM 648 C C . ALA A 1 86 ? -0.221 9.898 0.635 1 91.19 86 ALA A C 1
ATOM 650 O O . ALA A 1 86 ? -0.669 10.836 1.297 1 91.19 86 ALA A O 1
ATOM 651 N N . GLY A 1 87 ? -0.017 8.734 1.112 1 87.75 87 GLY A N 1
ATOM 652 C CA . GLY A 1 87 ? -0.293 8.453 2.512 1 87.75 87 GLY A CA 1
ATOM 653 C C . GLY A 1 87 ? 0.577 9.25 3.465 1 87.75 87 GLY A C 1
ATOM 654 O O . GLY A 1 87 ? 0.089 9.766 4.469 1 87.75 87 GLY A O 1
ATOM 655 N N . LEU A 1 88 ? 1.773 9.344 3.082 1 86.38 88 LEU A N 1
ATOM 656 C CA . LEU A 1 88 ? 2.738 10.086 3.889 1 86.38 88 LEU A CA 1
ATOM 657 C C . LEU A 1 88 ? 2.365 11.562 3.967 1 86.38 88 LEU A C 1
ATOM 659 O O . LEU A 1 88 ? 2.488 12.18 5.023 1 86.38 88 LEU A O 1
ATOM 663 N N . THR A 1 89 ? 1.814 12.094 2.914 1 89.19 89 THR A N 1
ATOM 664 C CA . THR A 1 89 ? 1.671 13.547 2.84 1 89.19 89 THR A CA 1
ATOM 665 C C . THR A 1 89 ? 0.227 13.961 3.107 1 89.19 89 THR A C 1
ATOM 667 O O . THR A 1 89 ? -0.031 15.086 3.545 1 89.19 89 THR A O 1
ATOM 670 N N . LEU A 1 90 ? -0.661 13.016 2.906 1 89.69 90 LEU A N 1
ATOM 671 C CA . LEU A 1 90 ? -2.029 13.516 2.838 1 89.69 90 LEU A CA 1
ATOM 672 C C . LEU A 1 90 ? -2.887 12.906 3.939 1 89.69 90 LEU A C 1
ATOM 674 O O . LEU A 1 90 ? -3.973 13.414 4.238 1 89.69 90 LEU A O 1
ATOM 678 N N . VAL A 1 91 ? -2.432 11.914 4.609 1 85.56 91 VAL A N 1
ATOM 679 C CA . VAL A 1 91 ? -3.252 11.234 5.609 1 85.56 91 VAL A CA 1
ATOM 680 C C . VAL A 1 91 ? -3.578 12.195 6.75 1 85.56 91 VAL A C 1
ATOM 682 O O . VAL A 1 91 ? -4.719 12.258 7.211 1 85.56 91 VAL A O 1
ATOM 685 N N . ASN A 1 92 ? -2.641 12.969 7.203 1 83.62 92 ASN A N 1
ATOM 686 C CA . ASN A 1 92 ? -2.852 13.875 8.32 1 83.62 92 ASN A CA 1
ATOM 687 C C . ASN A 1 92 ? -3.598 15.133 7.891 1 83.62 92 ASN A C 1
ATOM 689 O O . ASN A 1 92 ? -4.09 15.891 8.734 1 83.62 92 ASN A O 1
ATOM 693 N N . ARG A 1 93 ? -3.68 15.305 6.609 1 84.31 93 ARG A N 1
ATOM 694 C CA . ARG A 1 93 ? -4.371 16.484 6.109 1 84.31 93 ARG A CA 1
ATOM 695 C C . ARG A 1 93 ? -5.855 16.203 5.906 1 84.31 93 ARG A C 1
ATOM 697 O O . ARG A 1 93 ? -6.695 17.062 6.207 1 84.31 93 ARG A O 1
ATOM 704 N N . VAL A 1 94 ? -6.148 15.008 5.461 1 83.31 94 VAL A N 1
ATOM 705 C CA . VAL A 1 94 ? -7.535 14.742 5.094 1 83.31 94 VAL A CA 1
ATOM 706 C C . VAL A 1 94 ? -8.172 13.812 6.125 1 83.31 94 VAL A C 1
ATOM 708 O O . VAL A 1 94 ? -9.398 13.688 6.18 1 83.31 94 VAL A O 1
ATOM 711 N N . GLY A 1 95 ? -7.348 13.195 6.953 1 80.25 95 GLY A N 1
ATOM 712 C CA . GLY A 1 95 ? -7.836 12.203 7.898 1 80.25 95 GLY A CA 1
ATOM 713 C C . GLY A 1 95 ? -7.703 10.773 7.391 1 80.25 95 GLY A C 1
ATOM 714 O O . GLY A 1 95 ? -7.82 10.523 6.188 1 80.25 95 GLY A O 1
ATOM 715 N N . ALA A 1 96 ? -7.465 9.852 8.297 1 82.44 96 ALA A N 1
ATOM 716 C CA . ALA A 1 96 ? -7.223 8.453 7.941 1 82.44 96 ALA A CA 1
ATOM 717 C C . ALA A 1 96 ? -8.438 7.848 7.246 1 82.44 96 ALA A C 1
ATOM 719 O O . ALA A 1 96 ? -8.297 7.141 6.242 1 82.44 96 ALA A O 1
ATOM 720 N N . GLY A 1 97 ? -9.547 8.148 7.734 1 80.44 97 GLY A N 1
ATOM 721 C CA . GLY A 1 97 ? -10.766 7.609 7.152 1 80.44 97 GLY A CA 1
ATOM 722 C C . GLY A 1 97 ? -11.008 8.086 5.734 1 80.44 97 GLY A C 1
ATOM 723 O O . GLY A 1 97 ? -11.336 7.285 4.852 1 80.44 97 GLY A O 1
ATOM 724 N N . THR A 1 98 ? -10.891 9.32 5.574 1 78.81 98 THR A N 1
ATOM 725 C CA . THR A 1 98 ? -11.086 9.906 4.254 1 78.81 98 THR A CA 1
ATOM 726 C C . THR A 1 98 ? -10.023 9.414 3.277 1 78.81 98 THR A C 1
ATOM 728 O O . THR A 1 98 ? -10.336 9.039 2.146 1 78.81 98 THR A O 1
ATOM 731 N N . PHE A 1 99 ? -8.844 9.422 3.713 1 86.81 99 PHE A N 1
ATOM 732 C CA . PHE A 1 99 ? -7.734 8.945 2.889 1 86.81 99 PHE A CA 1
ATOM 733 C C . PHE A 1 99 ? -7.969 7.504 2.451 1 86.81 99 PHE A C 1
ATOM 735 O O . PHE A 1 99 ? -7.883 7.191 1.262 1 86.81 99 PHE A O 1
ATOM 742 N N . MET A 1 100 ? -8.273 6.645 3.387 1 84.19 100 MET A N 1
ATOM 743 C CA . MET A 1 100 ? -8.453 5.227 3.076 1 84.19 100 MET A CA 1
ATOM 744 C C . MET A 1 100 ? -9.711 5.008 2.248 1 84.19 100 MET A C 1
ATOM 746 O O . MET A 1 100 ? -9.742 4.141 1.376 1 84.19 100 MET A O 1
ATOM 750 N N . GLY A 1 101 ? -10.672 5.789 2.512 1 81.56 101 GLY A N 1
ATOM 751 C CA . GLY A 1 101 ? -11.891 5.672 1.727 1 81.56 101 GLY A CA 1
ATOM 752 C C . GLY A 1 101 ? -11.656 5.844 0.237 1 81.56 101 GLY A C 1
ATOM 753 O O . GLY A 1 101 ? -12.055 4.988 -0.56 1 81.56 101 GLY A O 1
ATOM 754 N N . PHE A 1 102 ? -11.023 6.906 -0.117 1 83.5 102 PHE A N 1
ATOM 755 C CA . PHE A 1 102 ? -10.773 7.18 -1.527 1 83.5 102 PHE A CA 1
ATOM 756 C C . PHE A 1 102 ? -9.766 6.191 -2.1 1 83.5 102 PHE A C 1
ATOM 758 O O . PHE A 1 102 ? -9.922 5.719 -3.227 1 83.5 102 PHE A O 1
ATOM 765 N N . THR A 1 103 ? -8.766 5.91 -1.31 1 87.94 103 THR A N 1
ATOM 766 C CA . THR A 1 103 ? -7.734 4.973 -1.741 1 87.94 103 THR A CA 1
ATOM 767 C C . THR A 1 103 ? -8.336 3.604 -2.039 1 87.94 103 THR A C 1
ATOM 769 O O . THR A 1 103 ? -8.117 3.043 -3.115 1 87.94 103 THR A O 1
ATOM 772 N N . VAL A 1 104 ? -9.086 3.146 -1.146 1 82.25 104 VAL A N 1
ATOM 773 C CA . VAL A 1 104 ? -9.594 1.782 -1.246 1 82.25 104 VAL A CA 1
ATOM 774 C C . VAL A 1 104 ? -10.633 1.696 -2.361 1 82.25 104 VAL A C 1
ATOM 776 O O . VAL A 1 104 ? -10.703 0.695 -3.078 1 82.25 104 VAL A O 1
ATOM 779 N N . THR A 1 105 ? -11.43 2.693 -2.498 1 81.81 105 THR A N 1
ATOM 780 C CA . THR A 1 105 ? -12.43 2.695 -3.559 1 81.81 105 THR A CA 1
ATOM 781 C C . THR A 1 105 ? -11.766 2.676 -4.934 1 81.81 105 THR A C 1
ATOM 783 O O . THR A 1 105 ? -12.133 1.878 -5.797 1 81.81 105 THR A O 1
ATOM 786 N N . SER A 1 106 ? -10.898 3.551 -5.07 1 87.31 106 SER A N 1
ATOM 787 C CA . SER A 1 106 ? -10.219 3.6 -6.363 1 87.31 106 SER A CA 1
ATOM 788 C C . SER A 1 106 ? -9.422 2.324 -6.617 1 87.31 106 SER A C 1
ATOM 790 O O . SER A 1 106 ? -9.344 1.853 -7.754 1 87.31 106 SER A O 1
ATOM 792 N N . ALA A 1 107 ? -8.844 1.729 -5.598 1 87.81 107 ALA A N 1
ATOM 793 C CA . ALA A 1 107 ? -8.117 0.47 -5.727 1 87.81 107 ALA A CA 1
ATOM 794 C C . ALA A 1 107 ? -9.039 -0.661 -6.16 1 87.81 107 ALA A C 1
ATOM 796 O O . ALA A 1 107 ? -8.68 -1.484 -7 1 87.81 107 ALA A O 1
ATOM 797 N N . LEU A 1 108 ? -10.141 -0.693 -5.605 1 82.19 108 LEU A N 1
ATOM 798 C CA . LEU A 1 108 ? -11.086 -1.756 -5.922 1 82.19 108 LEU A CA 1
ATOM 799 C C . LEU A 1 108 ? -11.594 -1.627 -7.355 1 82.19 108 LEU A C 1
ATOM 801 O O . LEU A 1 108 ? -11.703 -2.625 -8.07 1 82.19 108 LEU A O 1
ATOM 805 N N . ILE A 1 109 ? -11.984 -0.476 -7.727 1 85.12 109 ILE A N 1
ATOM 806 C CA . ILE A 1 109 ? -12.461 -0.261 -9.086 1 85.12 109 ILE A CA 1
ATOM 807 C C . ILE A 1 109 ? -11.383 -0.693 -10.086 1 85.12 109 ILE A C 1
ATOM 809 O O . ILE A 1 109 ? -11.672 -1.394 -11.055 1 85.12 109 ILE A O 1
ATOM 813 N N . MET A 1 110 ? -10.234 -0.323 -9.805 1 90.12 110 MET A N 1
ATOM 814 C CA . MET A 1 110 ? -9.125 -0.689 -10.688 1 90.12 110 MET A CA 1
ATOM 815 C C . MET A 1 110 ? -8.914 -2.199 -10.695 1 90.12 110 MET A C 1
ATOM 817 O O . MET A 1 110 ? -8.57 -2.777 -11.727 1 90.12 110 MET A O 1
ATOM 821 N N . SER A 1 111 ? -9.078 -2.783 -9.539 1 87.12 111 SER A N 1
ATOM 822 C CA . SER A 1 111 ? -8.898 -4.23 -9.477 1 87.12 111 SER A CA 1
ATOM 823 C C . SER A 1 111 ? -9.922 -4.953 -10.344 1 87.12 111 SER A C 1
ATOM 825 O O . SER A 1 111 ? -9.602 -5.961 -10.984 1 87.12 111 SER A O 1
ATOM 827 N N . LEU A 1 112 ? -11.125 -4.52 -10.367 1 84.88 112 LEU A N 1
ATOM 828 C CA . LEU A 1 112 ? -12.156 -5.125 -11.203 1 84.88 112 LEU A CA 1
ATOM 829 C C . LEU A 1 112 ? -11.844 -4.941 -12.68 1 84.88 112 LEU A C 1
ATOM 831 O O . LEU A 1 112 ? -12.094 -5.836 -13.492 1 84.88 112 LEU A O 1
ATOM 835 N N . VAL A 1 113 ? -11.344 -3.779 -12.969 1 88.56 113 VAL A N 1
ATOM 836 C CA . VAL A 1 113 ? -10.945 -3.508 -14.352 1 88.56 113 VAL A CA 1
ATOM 837 C C . VAL A 1 113 ? -9.805 -4.438 -14.758 1 88.56 113 VAL A C 1
ATOM 839 O O . VAL A 1 113 ? -9.859 -5.066 -15.812 1 88.56 113 VAL A O 1
ATOM 842 N N . VAL A 1 114 ? -8.852 -4.602 -13.914 1 89.25 114 VAL A N 1
ATOM 843 C CA . VAL A 1 114 ? -7.688 -5.445 -14.164 1 89.25 114 VAL A CA 1
ATOM 844 C C . VAL A 1 114 ? -8.125 -6.902 -14.297 1 89.25 114 VAL A C 1
ATOM 846 O O . VAL A 1 114 ? -7.684 -7.609 -15.203 1 89.25 114 VAL A O 1
ATOM 849 N N . ASP A 1 115 ? -8.984 -7.336 -13.414 1 85 115 ASP A N 1
ATOM 850 C CA . ASP A 1 115 ? -9.469 -8.711 -13.445 1 85 115 ASP A CA 1
ATOM 851 C C . ASP A 1 115 ? -10.281 -8.984 -14.703 1 85 115 ASP A C 1
ATOM 853 O O . ASP A 1 115 ? -10.172 -10.055 -15.305 1 85 115 ASP A O 1
ATOM 857 N N . HIS A 1 116 ? -11.133 -8.023 -15.07 1 85.56 116 HIS A N 1
ATOM 858 C CA . HIS A 1 116 ? -12.047 -8.211 -16.188 1 85.56 116 HIS A CA 1
ATOM 859 C C . HIS A 1 116 ? -11.281 -8.32 -17.5 1 85.56 116 HIS A C 1
ATOM 861 O O . HIS A 1 116 ? -11.578 -9.188 -18.328 1 85.56 116 HIS A O 1
ATOM 867 N N . PHE A 1 117 ? -10.289 -7.527 -17.719 1 90.19 117 PHE A N 1
ATOM 868 C CA . PHE A 1 117 ? -9.57 -7.48 -18.984 1 90.19 117 PHE A CA 1
ATOM 869 C C . PHE A 1 117 ? -8.305 -8.328 -18.922 1 90.19 117 PHE A C 1
ATOM 871 O O . PHE A 1 117 ? -7.652 -8.562 -19.938 1 90.19 117 PHE A O 1
ATOM 878 N N . GLY A 1 118 ? -7.969 -8.797 -17.719 1 87.62 118 GLY A N 1
ATOM 879 C CA . GLY A 1 118 ? -6.73 -9.539 -17.547 1 87.62 118 GLY A CA 1
ATOM 880 C C . GLY A 1 118 ? -5.492 -8.688 -17.781 1 87.62 118 GLY A C 1
ATOM 881 O O . GLY A 1 118 ? -4.512 -9.164 -18.359 1 87.62 118 GLY A O 1
ATOM 882 N N . TRP A 1 119 ? -5.664 -7.406 -17.469 1 87.69 119 TRP A N 1
ATOM 883 C CA . TRP A 1 119 ? -4.531 -6.496 -17.594 1 87.69 119 TRP A CA 1
ATOM 884 C C . TRP A 1 119 ? -3.367 -6.934 -16.719 1 87.69 119 TRP A C 1
ATOM 886 O O . TRP A 1 119 ? -3.574 -7.578 -15.688 1 87.69 119 TRP A O 1
ATOM 896 N N . LEU A 1 120 ? -2.086 -6.703 -17.156 1 89.81 120 LEU A N 1
ATOM 897 C CA . LEU A 1 120 ? -0.857 -6.941 -16.406 1 89.81 120 LEU A CA 1
ATOM 898 C C . LEU A 1 120 ? -0.644 -8.43 -16.172 1 89.81 120 LEU A C 1
ATOM 900 O O . LEU A 1 120 ? -0.113 -8.828 -15.133 1 89.81 120 LEU A O 1
ATOM 904 N N . ARG A 1 121 ? -1.195 -9.234 -17.047 1 87.31 121 ARG A N 1
ATOM 905 C CA . ARG A 1 121 ? -0.976 -10.68 -17.125 1 87.31 121 ARG A CA 1
ATOM 906 C C . ARG A 1 121 ? -1.573 -11.398 -15.93 1 87.31 121 ARG A C 1
ATOM 908 O O . ARG A 1 121 ? -1.019 -12.391 -15.453 1 87.31 121 ARG A O 1
ATOM 915 N N . VAL A 1 122 ? -2.631 -10.766 -15.305 1 81 122 VAL A N 1
ATOM 916 C CA . VAL A 1 122 ? -3.402 -11.5 -14.305 1 81 122 VAL A CA 1
ATOM 917 C C . VAL A 1 122 ? -4.43 -12.391 -15 1 81 122 VAL A C 1
ATOM 919 O O . VAL A 1 122 ? -4.801 -12.148 -16.141 1 81 122 VAL A O 1
ATOM 922 N N . ASP A 1 123 ? -4.766 -13.453 -14.383 1 82.19 123 ASP A N 1
ATOM 923 C CA . ASP A 1 123 ? -5.797 -14.305 -14.961 1 82.19 123 ASP A CA 1
ATOM 924 C C . ASP A 1 123 ? -7.148 -13.594 -14.984 1 82.19 123 ASP A C 1
ATOM 926 O O . ASP A 1 123 ? -7.629 -13.125 -13.953 1 82.19 123 ASP A O 1
ATOM 930 N N . PRO A 1 124 ? -7.633 -13.469 -16.172 1 82.31 124 PRO A N 1
ATOM 931 C CA . PRO A 1 124 ? -8.891 -12.734 -16.281 1 82.31 124 PRO A CA 1
ATOM 932 C C . PRO A 1 124 ? -10.031 -13.398 -15.523 1 82.31 124 PRO A C 1
ATOM 934 O O . PRO A 1 124 ? -10.125 -14.625 -15.492 1 82.31 124 PRO A O 1
ATOM 937 N N . HIS A 1 125 ? -10.742 -12.648 -14.789 1 81.31 125 HIS A N 1
ATOM 938 C CA . HIS A 1 125 ? -12 -12.992 -14.133 1 81.31 125 HIS A CA 1
ATOM 939 C C . HIS A 1 125 ? -13.102 -12.008 -14.5 1 81.31 125 HIS A C 1
ATOM 941 O O . HIS A 1 125 ? -13.062 -10.844 -14.094 1 81.31 125 HIS A O 1
ATOM 947 N N . PRO A 1 126 ? -14.07 -12.523 -15.242 1 82.81 126 PRO A N 1
ATOM 948 C CA . PRO A 1 126 ? -15.109 -11.602 -15.711 1 82.81 126 PRO A CA 1
ATOM 949 C C . PRO A 1 126 ? -15.914 -10.992 -14.562 1 82.81 126 PRO A C 1
ATOM 951 O O . PRO A 1 126 ? -16.109 -11.633 -13.531 1 82.81 126 PRO A O 1
ATOM 954 N N . ILE A 1 127 ? -16.172 -9.75 -14.797 1 82.88 127 ILE A N 1
ATOM 955 C CA . ILE A 1 127 ? -17.031 -9.078 -13.828 1 82.88 127 ILE A CA 1
ATOM 956 C C . ILE A 1 127 ? -18.438 -9.672 -13.891 1 82.88 127 ILE A C 1
ATOM 958 O O . ILE A 1 127 ? -19.078 -9.633 -14.938 1 82.88 127 ILE A O 1
ATOM 962 N N . THR A 1 128 ? -18.859 -10.305 -12.844 1 87.69 128 THR A N 1
ATOM 963 C CA . THR A 1 128 ? -20.219 -10.812 -12.719 1 87.69 128 THR A CA 1
ATOM 964 C C . THR A 1 128 ? -21.109 -9.781 -12.047 1 87.69 128 THR A C 1
ATOM 966 O O . THR A 1 128 ? -20.641 -8.758 -11.562 1 87.69 128 THR A O 1
ATOM 969 N N . VAL A 1 129 ? -22.391 -10.008 -12.156 1 89.69 129 VAL A N 1
ATOM 970 C CA . VAL A 1 129 ? -23.359 -9.102 -11.547 1 89.69 129 VAL A CA 1
ATOM 971 C C . VAL A 1 129 ? -23.094 -9 -10.047 1 89.69 129 VAL A C 1
ATOM 973 O O . VAL A 1 129 ? -23.188 -7.918 -9.461 1 89.69 129 VAL A O 1
ATOM 976 N N . TRP A 1 130 ? -22.703 -10.031 -9.5 1 87.81 130 TRP A N 1
ATOM 977 C CA . TRP A 1 130 ? -22.453 -10.062 -8.062 1 87.81 130 TRP A CA 1
ATOM 978 C C . TRP A 1 130 ? -21.172 -9.312 -7.707 1 87.81 130 TRP A C 1
ATOM 980 O O . TRP A 1 130 ? -21.141 -8.586 -6.715 1 87.81 130 TRP A O 1
ATOM 990 N N . ARG A 1 131 ? -20.203 -9.484 -8.523 1 82.44 131 ARG A N 1
ATOM 991 C CA . ARG A 1 131 ? -18.969 -8.734 -8.305 1 82.44 131 ARG A CA 1
ATOM 992 C C . ARG A 1 131 ? -19.188 -7.242 -8.539 1 82.44 131 ARG A C 1
ATOM 994 O O . ARG A 1 131 ? -18.625 -6.41 -7.824 1 82.44 131 ARG A O 1
ATOM 1001 N N . GLY A 1 132 ? -19.984 -6.969 -9.492 1 86.25 132 GLY A N 1
ATOM 1002 C CA . GLY A 1 132 ? -20.344 -5.582 -9.734 1 86.25 132 GLY A CA 1
ATOM 1003 C C . GLY A 1 132 ? -21.094 -4.953 -8.57 1 86.25 132 GLY A C 1
ATOM 1004 O O . GLY A 1 132 ? -20.812 -3.822 -8.18 1 86.25 132 GLY A O 1
ATOM 1005 N N . LEU A 1 133 ? -22 -5.734 -8.078 1 89.56 133 LEU A N 1
ATOM 1006 C CA . LEU A 1 133 ? -22.766 -5.262 -6.926 1 89.56 133 LEU A CA 1
ATOM 1007 C C . LEU A 1 133 ? -21.859 -5.062 -5.719 1 89.56 133 LEU A C 1
ATOM 1009 O O . LEU A 1 133 ? -22.031 -4.109 -4.953 1 89.56 133 LEU A O 1
ATOM 1013 N N . GLY A 1 134 ? -20.984 -5.949 -5.594 1 83 134 GLY A N 1
ATOM 1014 C CA . GLY A 1 134 ? -20.016 -5.789 -4.523 1 83 134 GLY A CA 1
ATOM 1015 C C . GLY A 1 134 ? -19.203 -4.508 -4.633 1 83 134 GLY A C 1
ATOM 1016 O O . GLY A 1 134 ? -19.047 -3.777 -3.654 1 83 134 GLY A O 1
ATOM 1017 N N . GLY A 1 135 ? -18.719 -4.262 -5.832 1 81.69 135 GLY A N 1
ATOM 1018 C CA . GLY A 1 135 ? -18.031 -3.01 -6.082 1 81.69 135 GLY A CA 1
ATOM 1019 C C . GLY A 1 135 ? -18.875 -1.788 -5.789 1 81.69 135 GLY A C 1
ATOM 1020 O O . GLY A 1 135 ? -18.406 -0.829 -5.176 1 81.69 135 GLY A O 1
ATOM 1021 N N . ALA A 1 136 ? -20.125 -1.845 -6.191 1 87.38 136 ALA A N 1
ATOM 1022 C CA . ALA A 1 136 ? -21.047 -0.735 -5.961 1 87.38 136 ALA A CA 1
ATOM 1023 C C . ALA A 1 136 ? -21.234 -0.49 -4.469 1 87.38 136 ALA A C 1
ATOM 1025 O O . ALA A 1 136 ? -21.281 0.66 -4.02 1 87.38 136 ALA A O 1
ATOM 1026 N N . LEU A 1 137 ? -21.406 -1.515 -3.773 1 86.12 137 LEU A N 1
ATOM 1027 C CA . LEU A 1 137 ? -21.562 -1.396 -2.326 1 86.12 137 LEU A CA 1
ATOM 1028 C C . LEU A 1 137 ? -20.328 -0.756 -1.701 1 86.12 137 LEU A C 1
ATOM 1030 O O . LEU A 1 137 ? -20.438 0.079 -0.801 1 86.12 137 LEU A O 1
ATOM 1034 N N . MET A 1 138 ? -19.234 -1.134 -2.215 1 78.69 138 MET A N 1
ATOM 1035 C CA . MET A 1 138 ? -18 -0.562 -1.694 1 78.69 138 MET A CA 1
ATOM 1036 C C . MET A 1 138 ? -17.922 0.931 -1.997 1 78.69 138 MET A C 1
ATOM 1038 O O . MET A 1 138 ? -17.516 1.722 -1.142 1 78.69 138 MET A O 1
ATOM 1042 N N . VAL A 1 139 ? -18.281 1.318 -3.146 1 80.75 139 VAL A N 1
ATOM 1043 C CA . VAL A 1 139 ? -18.266 2.727 -3.525 1 80.75 139 VAL A CA 1
ATOM 1044 C C . VAL A 1 139 ? -19.234 3.512 -2.629 1 80.75 139 VAL A C 1
ATOM 1046 O O . VAL A 1 139 ? -18.875 4.574 -2.117 1 80.75 139 VAL A O 1
ATOM 1049 N N . CYS A 1 140 ? -20.422 2.979 -2.469 1 85.44 140 CYS A N 1
ATOM 1050 C CA . CYS A 1 140 ? -21.375 3.637 -1.594 1 85.44 140 CYS A CA 1
ATOM 1051 C C . CYS A 1 140 ? -20.828 3.76 -0.177 1 85.44 140 CYS A C 1
ATOM 1053 O O . CYS A 1 140 ? -21 4.793 0.47 1 85.44 140 CYS A O 1
ATOM 1055 N N . GLY A 1 141 ? -20.266 2.725 0.253 1 81.12 141 GLY A N 1
ATOM 1056 C CA . GLY A 1 141 ? -19.672 2.746 1.581 1 81.12 141 GLY A CA 1
ATOM 1057 C C . GLY A 1 141 ? -18.609 3.814 1.741 1 81.12 141 GLY A C 1
ATOM 1058 O O . GLY A 1 141 ? -18.594 4.539 2.74 1 81.12 141 GLY A O 1
ATOM 1059 N N . VAL A 1 142 ? -17.781 4.016 0.792 1 75 142 VAL A N 1
ATOM 1060 C CA . VAL A 1 142 ? -16.719 5.012 0.848 1 75 142 VAL A CA 1
ATOM 1061 C C . VAL A 1 142 ? -17.328 6.414 0.837 1 75 142 VAL A C 1
ATOM 1063 O O . VAL A 1 142 ? -16.828 7.312 1.521 1 75 142 VAL A O 1
ATOM 1066 N N . VAL A 1 143 ? -18.25 6.574 0.075 1 77.94 143 VAL A N 1
ATOM 1067 C CA . VAL A 1 143 ? -18.891 7.883 -0.004 1 77.94 143 VAL A CA 1
ATOM 1068 C C . VAL A 1 143 ? -19.484 8.25 1.354 1 77.94 143 VAL A C 1
ATOM 1070 O O . VAL A 1 143 ? -19.359 9.398 1.799 1 77.94 143 VAL A O 1
ATOM 1073 N N . LEU A 1 144 ? -20.031 7.316 1.967 1 81.44 144 LEU A N 1
ATOM 1074 C CA . LEU A 1 144 ? -20.625 7.57 3.281 1 81.44 144 LEU A CA 1
ATOM 1075 C C . LEU A 1 144 ? -19.531 7.906 4.297 1 81.44 144 LEU A C 1
ATOM 1077 O O . LEU A 1 144 ? -19.688 8.836 5.09 1 81.44 144 LEU A O 1
ATOM 1081 N N . ILE A 1 145 ? -18.5 7.23 4.258 1 75.5 145 ILE A N 1
ATOM 1082 C CA . ILE A 1 145 ? -17.406 7.445 5.207 1 75.5 145 ILE A CA 1
ATOM 1083 C C . ILE A 1 145 ? -16.75 8.797 4.941 1 75.5 145 ILE A C 1
ATOM 1085 O O . ILE A 1 145 ? -16.438 9.539 5.875 1 75.5 145 ILE A O 1
ATOM 1089 N N . ALA A 1 146 ? -16.547 9.141 3.693 1 74.25 146 ALA A N 1
ATOM 1090 C CA . ALA A 1 146 ? -15.891 10.383 3.312 1 74.25 146 ALA A CA 1
ATOM 1091 C C . ALA A 1 146 ? -16.766 11.594 3.613 1 74.25 146 ALA A C 1
ATOM 1093 O O . ALA A 1 146 ? -16.266 12.672 3.93 1 74.25 146 ALA A O 1
ATOM 1094 N N . LYS A 1 147 ? -17.984 11.406 3.471 1 78.62 147 LYS A N 1
ATOM 1095 C CA . LYS A 1 147 ? -18.906 12.516 3.615 1 78.62 147 LYS A CA 1
ATOM 1096 C C . LYS A 1 147 ? -19.203 12.797 5.086 1 78.62 147 LYS A C 1
ATOM 1098 O O . LYS A 1 147 ? -19.484 13.938 5.461 1 78.62 147 LYS A O 1
ATOM 1103 N N . PHE A 1 148 ? -19.172 11.719 5.809 1 76.69 148 PHE A N 1
ATOM 1104 C CA . PHE A 1 148 ? -19.578 11.914 7.199 1 76.69 148 PHE A CA 1
ATOM 1105 C C . PHE A 1 148 ? -18.422 11.617 8.148 1 76.69 148 PHE A C 1
ATOM 1107 O O . PHE A 1 148 ? -18.438 12.062 9.297 1 76.69 148 PHE A O 1
ATOM 1114 N N . MET B 1 1 ? 0.423 22 -1.642 1 54.97 1 MET B N 1
ATOM 1115 C CA . MET B 1 1 ? -0.492 21.531 -2.672 1 54.97 1 MET B CA 1
ATOM 1116 C C . MET B 1 1 ? -1.904 22.047 -2.434 1 54.97 1 MET B C 1
ATOM 1118 O O . MET B 1 1 ? -2.346 22.156 -1.288 1 54.97 1 MET B O 1
ATOM 1122 N N . ASN B 1 2 ? -2.609 22.594 -3.461 1 66.12 2 ASN B N 1
ATOM 1123 C CA . ASN B 1 2 ? -3.986 23.062 -3.375 1 66.12 2 ASN B CA 1
ATOM 1124 C C . ASN B 1 2 ? -4.941 21.938 -2.977 1 66.12 2 ASN B C 1
ATOM 1126 O O . ASN B 1 2 ? -4.703 20.781 -3.299 1 66.12 2 ASN B O 1
ATOM 1130 N N . VAL B 1 3 ? -5.844 22.109 -2.055 1 72.5 3 VAL B N 1
ATOM 1131 C CA . VAL B 1 3 ? -6.832 21.219 -1.475 1 72.5 3 VAL B CA 1
ATOM 1132 C C . VAL B 1 3 ? -7.543 20.438 -2.584 1 72.5 3 VAL B C 1
ATOM 1134 O O . VAL B 1 3 ? -7.82 19.25 -2.439 1 72.5 3 VAL B O 1
ATOM 1137 N N . GLY B 1 4 ? -7.672 21.094 -3.68 1 78.44 4 GLY B N 1
ATOM 1138 C CA . GLY B 1 4 ? -8.414 20.5 -4.781 1 78.44 4 GLY B CA 1
ATOM 1139 C C . GLY B 1 4 ? -7.695 19.328 -5.418 1 78.44 4 GLY B C 1
ATOM 1140 O O . GLY B 1 4 ? -8.336 18.422 -5.965 1 78.44 4 GLY B O 1
ATOM 1141 N N . TRP B 1 5 ? -6.383 19.234 -5.312 1 89.88 5 TRP B N 1
ATOM 1142 C CA . TRP B 1 5 ? -5.605 18.203 -5.988 1 89.88 5 TRP B CA 1
ATOM 1143 C C . TRP B 1 5 ? -5.371 17.016 -5.066 1 89.88 5 TRP B C 1
ATOM 1145 O O . TRP B 1 5 ? -4.863 15.977 -5.5 1 89.88 5 TRP B O 1
ATOM 1155 N N . MET B 1 6 ? -5.809 17.141 -3.898 1 90.69 6 MET B N 1
ATOM 1156 C CA . MET B 1 6 ? -5.52 16.094 -2.916 1 90.69 6 MET B CA 1
ATOM 1157 C C . MET B 1 6 ? -6.328 14.836 -3.201 1 90.69 6 MET B C 1
ATOM 1159 O O . MET B 1 6 ? -5.766 13.742 -3.307 1 90.69 6 MET B O 1
ATOM 1163 N N . ILE B 1 7 ? -7.59 15.047 -3.52 1 87.12 7 ILE B N 1
ATOM 1164 C CA . ILE B 1 7 ? -8.477 13.906 -3.693 1 87.12 7 ILE B CA 1
ATOM 1165 C C . ILE B 1 7 ? -8.117 13.164 -4.98 1 87.12 7 ILE B C 1
ATOM 1167 O O . ILE B 1 7 ? -7.914 11.945 -4.969 1 87.12 7 ILE B O 1
ATOM 1171 N N . PRO B 1 8 ? -7.91 13.891 -6.059 1 92.19 8 PRO B N 1
ATOM 1172 C CA . PRO B 1 8 ? -7.496 13.188 -7.277 1 92.19 8 PRO B CA 1
ATOM 1173 C C . PRO B 1 8 ? -6.176 12.438 -7.105 1 92.19 8 PRO B C 1
ATOM 1175 O O . PRO B 1 8 ? -5.996 11.367 -7.684 1 92.19 8 PRO B O 1
ATOM 1178 N N . PHE B 1 9 ? -5.336 12.961 -6.375 1 94.12 9 PHE B N 1
ATOM 1179 C CA . PHE B 1 9 ? -4.047 12.312 -6.152 1 94.12 9 PHE B CA 1
ATOM 1180 C C . PHE B 1 9 ? -4.219 11.047 -5.324 1 94.12 9 PHE B C 1
ATOM 1182 O O . PHE B 1 9 ? -3.568 10.031 -5.594 1 94.12 9 PHE B O 1
ATOM 1189 N N . ILE B 1 10 ? -5.047 11.086 -4.359 1 92.56 10 ILE B N 1
ATOM 1190 C CA . ILE B 1 10 ? -5.328 9.906 -3.539 1 92.56 10 ILE B CA 1
ATOM 1191 C C . ILE B 1 10 ? -5.973 8.828 -4.398 1 92.56 10 ILE B C 1
ATOM 1193 O O . ILE B 1 10 ? -5.602 7.652 -4.309 1 92.56 10 ILE B O 1
ATOM 1197 N N . VAL B 1 11 ? -6.859 9.281 -5.254 1 91.19 11 VAL B N 1
ATOM 1198 C CA . VAL B 1 11 ? -7.555 8.352 -6.141 1 91.19 11 VAL B CA 1
ATOM 1199 C C . VAL B 1 11 ? -6.555 7.707 -7.098 1 91.19 11 VAL B C 1
ATOM 1201 O O . VAL B 1 11 ? -6.57 6.492 -7.289 1 91.19 11 VAL B O 1
ATOM 1204 N N . LEU B 1 12 ? -5.73 8.523 -7.633 1 94.56 12 LEU B N 1
ATOM 1205 C CA . LEU B 1 12 ? -4.691 8 -8.516 1 94.56 12 LEU B CA 1
ATOM 1206 C C . LEU B 1 12 ? -3.789 7.02 -7.773 1 94.56 12 LEU B C 1
ATOM 1208 O O . LEU B 1 12 ? -3.424 5.973 -8.312 1 94.56 12 LEU B O 1
ATOM 1212 N N . GLY B 1 13 ? -3.43 7.359 -6.613 1 93.75 13 GLY B N 1
ATOM 1213 C CA . GLY B 1 13 ? -2.613 6.477 -5.793 1 93.75 13 GLY B CA 1
ATOM 1214 C C . GLY B 1 13 ? -3.248 5.121 -5.559 1 93.75 13 GLY B C 1
ATOM 1215 O O . GLY B 1 13 ? -2.58 4.09 -5.676 1 93.75 13 GLY B O 1
ATOM 1216 N N . GLY B 1 14 ? -4.492 5.129 -5.246 1 91.19 14 GLY B N 1
ATOM 1217 C CA . GLY B 1 14 ? -5.207 3.879 -5.043 1 91.19 14 GLY B CA 1
ATOM 1218 C C . GLY B 1 14 ? -5.246 3.006 -6.281 1 91.19 14 GLY B C 1
ATOM 1219 O O . GLY B 1 14 ? -5.004 1.799 -6.203 1 91.19 14 GLY B O 1
ATOM 1220 N N . ALA B 1 15 ? -5.559 3.621 -7.359 1 93 15 ALA B N 1
ATOM 1221 C CA . ALA B 1 15 ? -5.578 2.881 -8.617 1 93 15 ALA B CA 1
ATOM 1222 C C . ALA B 1 15 ? -4.203 2.299 -8.938 1 93 15 ALA B C 1
ATOM 1224 O O . ALA B 1 15 ? -4.09 1.135 -9.328 1 93 15 ALA B O 1
ATOM 1225 N N . LEU B 1 16 ? -3.23 3.088 -8.766 1 93.81 16 LEU B N 1
ATOM 1226 C CA . LEU B 1 16 ? -1.867 2.66 -9.062 1 93.81 16 LEU B CA 1
ATOM 1227 C C . LEU B 1 16 ? -1.399 1.609 -8.062 1 93.81 16 LEU B C 1
ATOM 1229 O O . LEU B 1 16 ? -0.569 0.759 -8.391 1 93.81 16 LEU B O 1
ATOM 1233 N N . GLN B 1 17 ? -1.927 1.69 -6.91 1 91.12 17 GLN B N 1
ATOM 1234 C CA . GLN B 1 17 ? -1.609 0.671 -5.914 1 91.12 17 GLN B CA 1
ATOM 1235 C C . GLN B 1 17 ? -2.031 -0.715 -6.395 1 91.12 17 GLN B C 1
ATOM 1237 O O . GLN B 1 17 ? -1.298 -1.689 -6.215 1 91.12 17 GLN B O 1
ATOM 1242 N N . THR B 1 18 ? -3.186 -0.777 -6.93 1 90.62 18 THR B N 1
ATOM 1243 C CA . THR B 1 18 ? -3.678 -2.039 -7.473 1 90.62 18 THR B CA 1
ATOM 1244 C C . THR B 1 18 ? -2.797 -2.516 -8.625 1 90.62 18 THR B C 1
ATOM 1246 O O . THR B 1 18 ? -2.422 -3.688 -8.68 1 90.62 18 THR B O 1
ATOM 1249 N N . CYS B 1 19 ? -2.477 -1.617 -9.461 1 92.56 19 CYS B N 1
ATOM 1250 C CA . CYS B 1 19 ? -1.587 -1.969 -10.562 1 92.56 19 CYS B CA 1
ATOM 1251 C C . CYS B 1 19 ? -0.232 -2.434 -10.047 1 92.56 19 CYS B C 1
ATOM 1253 O O . CYS B 1 19 ? 0.325 -3.414 -10.539 1 92.56 19 CYS B O 1
ATOM 1255 N N . GLY B 1 20 ? 0.244 -1.71 -9.109 1 93.19 20 GLY B N 1
ATOM 1256 C CA . GLY B 1 20 ? 1.516 -2.082 -8.516 1 93.19 20 GLY B CA 1
ATOM 1257 C C . GLY B 1 20 ? 1.506 -3.473 -7.91 1 93.19 20 GLY B C 1
ATOM 1258 O O . GLY B 1 20 ? 2.484 -4.215 -8.031 1 93.19 20 GLY B O 1
ATOM 1259 N N . ALA B 1 21 ? 0.446 -3.826 -7.27 1 89.25 21 ALA B N 1
ATOM 1260 C CA . ALA B 1 21 ? 0.327 -5.152 -6.668 1 89.25 21 AL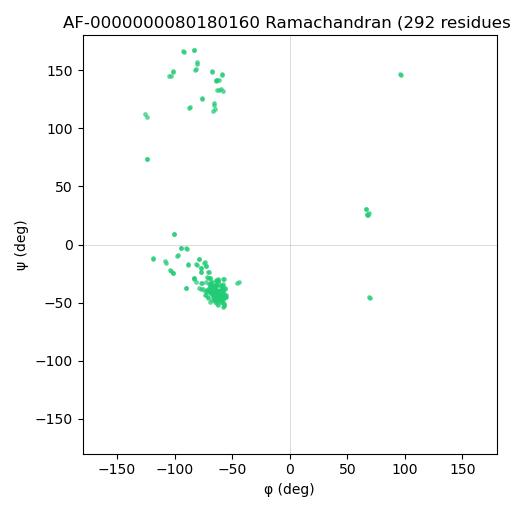A B CA 1
ATOM 1261 C C . ALA B 1 21 ? 0.37 -6.242 -7.734 1 89.25 21 ALA B C 1
ATOM 1263 O O . ALA B 1 21 ? 1.057 -7.254 -7.57 1 89.25 21 ALA B O 1
ATOM 1264 N N . ALA B 1 22 ? -0.346 -6.004 -8.789 1 90.38 22 ALA B N 1
ATOM 1265 C CA . ALA B 1 22 ? -0.359 -6.965 -9.883 1 90.38 22 ALA B CA 1
ATOM 1266 C C . ALA B 1 22 ? 1.016 -7.066 -10.539 1 90.38 22 ALA B C 1
ATOM 1268 O O . ALA B 1 22 ? 1.479 -8.164 -10.852 1 90.38 22 ALA B O 1
ATOM 1269 N N . MET B 1 23 ? 1.614 -5.93 -10.719 1 93.31 23 MET B N 1
ATOM 1270 C CA . MET B 1 23 ? 2.947 -5.895 -11.32 1 93.31 23 MET B CA 1
ATOM 1271 C C . MET B 1 23 ? 3.961 -6.605 -10.43 1 93.31 23 MET B C 1
ATOM 1273 O O . MET B 1 23 ? 4.805 -7.355 -10.922 1 93.31 23 MET B O 1
ATOM 1277 N N . ASN B 1 24 ? 3.836 -6.391 -9.172 1 92.56 24 ASN B N 1
ATOM 1278 C CA . ASN B 1 24 ? 4.699 -7.086 -8.219 1 92.56 24 ASN B CA 1
ATOM 1279 C C . ASN B 1 24 ? 4.461 -8.594 -8.242 1 92.56 24 ASN B C 1
ATOM 1281 O O . ASN B 1 24 ? 5.391 -9.375 -8.039 1 92.56 24 ASN B O 1
ATOM 1285 N N . GLY B 1 25 ? 3.215 -8.93 -8.453 1 91.5 25 GLY B N 1
ATOM 1286 C CA . GLY B 1 25 ? 2.912 -10.344 -8.617 1 91.5 25 GLY B CA 1
ATOM 1287 C C . GLY B 1 25 ? 3.666 -10.992 -9.766 1 91.5 25 GLY B C 1
ATOM 1288 O O . GLY B 1 25 ? 4.156 -12.117 -9.641 1 91.5 25 GLY B O 1
ATOM 1289 N N . GLN B 1 26 ? 3.771 -10.227 -10.773 1 91.88 26 GLN B N 1
ATOM 1290 C CA . GLN B 1 26 ? 4.523 -10.719 -11.93 1 91.88 26 GLN B CA 1
ATOM 1291 C C . GLN B 1 26 ? 6.02 -10.766 -11.633 1 91.88 26 GLN B C 1
ATOM 1293 O O . GLN B 1 26 ? 6.715 -11.68 -12.062 1 91.88 26 GLN B O 1
ATOM 1298 N N . LEU B 1 27 ? 6.461 -9.789 -10.969 1 93.12 27 LEU B N 1
ATOM 1299 C CA . LEU B 1 27 ? 7.863 -9.797 -10.562 1 93.12 27 LEU B CA 1
ATOM 1300 C C . LEU B 1 27 ? 8.195 -11.039 -9.75 1 93.12 27 LEU B C 1
ATOM 1302 O O . LEU B 1 27 ? 9.203 -11.703 -10 1 93.12 27 LEU B O 1
ATOM 1306 N N . TYR B 1 28 ? 7.297 -11.336 -8.836 1 93.31 28 TYR B N 1
ATOM 1307 C CA . TYR B 1 28 ? 7.5 -12.523 -8.008 1 93.31 28 TYR B CA 1
ATOM 1308 C C . TYR B 1 28 ? 7.465 -13.789 -8.852 1 93.31 28 TYR B C 1
ATOM 1310 O O . TYR B 1 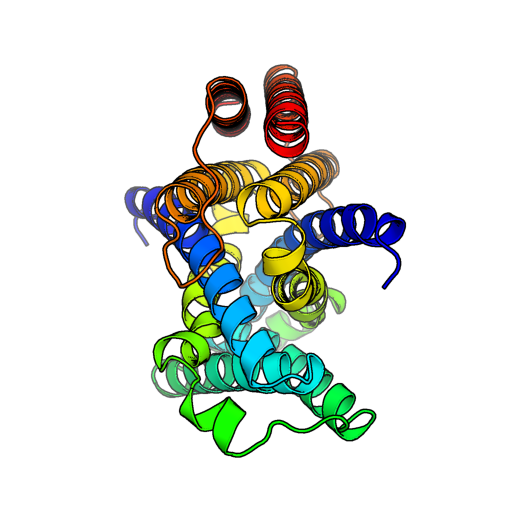28 ? 8.281 -14.695 -8.656 1 93.31 28 TYR B O 1
ATOM 1318 N N . ARG B 1 29 ? 6.566 -13.883 -9.781 1 91.25 29 ARG B N 1
ATOM 1319 C CA . ARG B 1 29 ? 6.43 -15.055 -10.633 1 91.25 29 ARG B CA 1
ATOM 1320 C C . ARG B 1 29 ? 7.727 -15.344 -11.391 1 91.25 29 ARG B C 1
ATOM 1322 O O . ARG B 1 29 ? 8.078 -16.5 -11.609 1 91.25 29 ARG B O 1
ATOM 1329 N N . HIS B 1 30 ? 8.445 -14.32 -11.648 1 92.81 30 HIS B N 1
ATOM 1330 C CA . HIS B 1 30 ? 9.633 -14.5 -12.484 1 92.81 30 HIS B CA 1
ATOM 1331 C C . HIS B 1 30 ? 10.898 -14.539 -11.633 1 92.81 30 HIS B C 1
ATOM 1333 O O . HIS B 1 30 ? 11.914 -15.102 -12.047 1 92.81 30 HIS B O 1
ATOM 1339 N N . MET B 1 31 ? 10.82 -13.945 -10.484 1 93.19 31 MET B N 1
ATOM 1340 C CA . MET B 1 31 ? 11.977 -13.977 -9.594 1 93.19 31 MET B CA 1
ATOM 1341 C C . MET B 1 31 ? 11.938 -15.219 -8.703 1 93.19 31 MET B C 1
ATOM 1343 O O . MET B 1 31 ? 12.945 -15.578 -8.094 1 93.19 31 MET B O 1
ATOM 1347 N N . ILE B 1 32 ? 10.734 -15.828 -8.641 1 91.69 32 ILE B N 1
ATOM 1348 C CA . ILE B 1 32 ? 10.516 -17.109 -7.98 1 91.69 32 ILE B CA 1
ATOM 1349 C C . ILE B 1 32 ? 10.672 -16.953 -6.473 1 91.69 32 ILE B C 1
ATOM 1351 O O . ILE B 1 32 ? 9.828 -17.406 -5.699 1 91.69 32 ILE B O 1
ATOM 1355 N N . ASN B 1 33 ? 11.711 -16.266 -6.066 1 93.44 33 ASN B N 1
ATOM 1356 C CA . ASN B 1 33 ? 11.969 -16 -4.656 1 93.44 33 ASN B CA 1
ATOM 1357 C C . ASN B 1 33 ? 11.258 -14.734 -4.188 1 93.44 33 ASN B C 1
ATOM 1359 O O . ASN B 1 33 ? 11.555 -13.641 -4.668 1 93.44 33 ASN B O 1
ATOM 1363 N N . PRO B 1 34 ? 10.32 -14.922 -3.215 1 92.25 34 PRO B N 1
ATOM 1364 C CA . PRO B 1 34 ? 9.539 -13.75 -2.805 1 92.25 34 PRO B CA 1
ATOM 1365 C C . PRO B 1 34 ? 10.391 -12.703 -2.092 1 92.25 34 PRO B C 1
ATOM 1367 O O . PRO B 1 34 ? 10.117 -11.5 -2.201 1 92.25 34 PRO B O 1
ATOM 1370 N N . TRP B 1 35 ? 11.383 -13.102 -1.381 1 94.19 35 TRP B N 1
ATOM 1371 C CA . TRP B 1 35 ? 12.266 -12.164 -0.688 1 94.19 35 TRP B CA 1
ATOM 1372 C C . TRP B 1 35 ? 13.102 -11.367 -1.682 1 94.19 35 TRP B C 1
ATOM 1374 O O . TRP B 1 35 ? 13.281 -10.164 -1.523 1 94.19 35 TRP B O 1
ATOM 1384 N N . LEU B 1 36 ? 13.555 -12.07 -2.684 1 94.5 36 LEU B N 1
ATOM 1385 C CA . LEU B 1 36 ? 14.312 -11.414 -3.742 1 94.5 36 LEU B CA 1
ATOM 1386 C C . LEU B 1 36 ? 13.43 -10.438 -4.516 1 94.5 36 LEU B C 1
ATOM 1388 O O . LEU B 1 36 ? 13.836 -9.305 -4.781 1 94.5 36 LEU B O 1
ATOM 1392 N N . ALA B 1 37 ? 12.258 -10.891 -4.891 1 94.56 37 ALA B N 1
ATOM 1393 C CA . ALA B 1 37 ? 11.32 -10.039 -5.621 1 94.56 37 ALA B CA 1
ATOM 1394 C C . ALA B 1 37 ? 11.008 -8.766 -4.828 1 94.56 37 ALA B C 1
ATOM 1396 O O . ALA B 1 37 ? 11.031 -7.664 -5.379 1 94.56 37 ALA B O 1
ATOM 1397 N N . SER B 1 38 ? 10.758 -8.922 -3.566 1 93.94 38 SER B N 1
ATOM 1398 C CA . SER B 1 38 ? 10.461 -7.777 -2.709 1 93.94 38 SER B CA 1
ATOM 1399 C C . SER B 1 38 ? 11.664 -6.848 -2.594 1 93.94 38 SER B C 1
ATOM 1401 O O . SER B 1 38 ? 11.516 -5.625 -2.664 1 93.94 38 SER B O 1
ATOM 1403 N N . ALA B 1 39 ? 12.836 -7.43 -2.406 1 94.94 39 ALA B N 1
ATOM 1404 C CA . ALA B 1 39 ? 14.055 -6.637 -2.281 1 94.94 39 ALA B CA 1
ATOM 1405 C C . ALA B 1 39 ? 14.281 -5.773 -3.52 1 94.94 39 ALA B C 1
ATOM 1407 O O . ALA B 1 39 ? 14.625 -4.598 -3.41 1 94.94 39 ALA B O 1
ATOM 1408 N N . ILE B 1 40 ? 14.086 -6.363 -4.641 1 94.62 40 ILE B N 1
ATOM 1409 C CA . ILE B 1 40 ? 14.258 -5.633 -5.895 1 94.62 40 ILE B CA 1
ATOM 1410 C C . ILE B 1 40 ? 13.227 -4.512 -5.984 1 94.62 40 ILE B C 1
ATOM 1412 O O . ILE B 1 40 ? 13.562 -3.369 -6.301 1 94.62 40 ILE B O 1
ATOM 1416 N N . SER B 1 41 ? 11.992 -4.844 -5.703 1 93.31 41 SER B N 1
ATOM 1417 C CA . SER B 1 41 ? 10.898 -3.879 -5.777 1 93.31 41 SER B CA 1
ATOM 1418 C C . SER B 1 41 ? 11.156 -2.684 -4.863 1 93.31 41 SER B C 1
ATOM 1420 O O . SER B 1 41 ? 11.062 -1.534 -5.297 1 93.31 41 SER B O 1
ATOM 1422 N N . PHE B 1 42 ? 11.578 -2.902 -3.658 1 94.44 42 PHE B N 1
ATOM 1423 C CA . PHE B 1 42 ? 11.734 -1.831 -2.684 1 94.44 42 PHE B CA 1
ATOM 1424 C C . PHE B 1 42 ? 13.07 -1.125 -2.871 1 94.44 42 PHE B C 1
ATOM 1426 O O . PHE B 1 42 ? 13.203 0.059 -2.555 1 94.44 42 PHE B O 1
ATOM 1433 N N . ALA B 1 43 ? 14.086 -1.804 -3.363 1 95.25 43 ALA B N 1
ATOM 1434 C CA . ALA B 1 43 ? 15.359 -1.154 -3.654 1 95.25 43 ALA B CA 1
ATOM 1435 C C . ALA B 1 43 ? 15.188 -0.054 -4.699 1 95.25 43 ALA B C 1
ATOM 1437 O O . ALA B 1 43 ? 15.75 1.036 -4.555 1 95.25 43 ALA B O 1
ATOM 1438 N N . LEU B 1 44 ? 14.43 -0.424 -5.691 1 95.06 44 LEU B N 1
ATOM 1439 C CA . LEU B 1 44 ? 14.195 0.565 -6.738 1 95.06 44 LEU B CA 1
ATOM 1440 C C . LEU B 1 44 ? 13.445 1.774 -6.184 1 95.06 44 LEU B C 1
ATOM 1442 O O . LEU B 1 44 ? 13.742 2.914 -6.547 1 95.06 44 LEU B O 1
ATOM 1446 N N . ILE B 1 45 ? 12.492 1.562 -5.34 1 94.19 45 ILE B N 1
ATOM 1447 C CA . ILE B 1 45 ? 11.734 2.633 -4.707 1 94.19 45 ILE B CA 1
ATOM 1448 C C . ILE B 1 45 ? 12.664 3.494 -3.855 1 94.19 45 ILE B C 1
ATOM 1450 O O . ILE B 1 45 ? 12.594 4.723 -3.9 1 94.19 45 ILE B O 1
ATOM 1454 N N . THR B 1 46 ? 13.445 2.779 -3.17 1 95.75 46 THR B N 1
ATOM 1455 C CA . THR B 1 46 ? 14.383 3.471 -2.289 1 95.75 46 THR B CA 1
ATOM 1456 C C . THR B 1 46 ? 15.336 4.344 -3.096 1 95.75 46 THR B C 1
ATOM 1458 O O . THR B 1 46 ? 15.578 5.5 -2.74 1 95.75 46 THR B O 1
ATOM 1461 N N . ILE B 1 47 ? 15.906 3.799 -4.133 1 96.69 47 ILE B N 1
ATOM 1462 C CA . ILE B 1 47 ? 16.812 4.559 -4.996 1 96.69 47 ILE B CA 1
ATOM 1463 C C . ILE B 1 47 ? 16.094 5.805 -5.516 1 96.69 47 ILE B C 1
ATOM 1465 O O . ILE B 1 47 ? 16.672 6.898 -5.531 1 96.69 47 ILE B O 1
ATOM 1469 N N . PHE B 1 48 ? 14.883 5.676 -5.969 1 96.44 48 PHE B N 1
ATOM 1470 C CA . PHE B 1 48 ? 14.102 6.793 -6.484 1 96.44 48 PHE B CA 1
ATOM 1471 C C . PHE B 1 48 ? 13.945 7.879 -5.426 1 96.44 48 PHE B C 1
ATOM 1473 O O . PHE B 1 48 ? 14.203 9.055 -5.695 1 96.44 48 PHE B O 1
ATOM 1480 N N . PHE B 1 49 ? 13.578 7.535 -4.184 1 95.62 49 PHE B N 1
ATOM 1481 C CA . PHE B 1 49 ? 13.281 8.539 -3.174 1 95.62 49 PHE B CA 1
ATOM 1482 C C . PHE B 1 49 ? 14.57 9.141 -2.615 1 95.62 49 PHE B C 1
ATOM 1484 O O . PHE B 1 49 ? 14.602 10.312 -2.234 1 95.62 49 PHE B O 1
ATOM 1491 N N . VAL B 1 50 ? 15.602 8.312 -2.547 1 96.31 50 VAL B N 1
ATOM 1492 C CA . VAL B 1 50 ? 16.891 8.859 -2.16 1 96.31 50 VAL B CA 1
ATOM 1493 C C . VAL B 1 50 ? 17.344 9.891 -3.193 1 96.31 50 VAL B C 1
ATOM 1495 O O . VAL B 1 50 ? 17.812 10.977 -2.836 1 96.31 50 VAL B O 1
ATOM 1498 N N . ALA B 1 51 ? 17.219 9.516 -4.461 1 97.12 51 ALA B N 1
ATOM 1499 C CA . ALA B 1 51 ? 17.562 10.461 -5.523 1 97.12 51 ALA B CA 1
ATOM 1500 C C . ALA B 1 51 ? 16.719 11.727 -5.434 1 97.12 51 ALA B C 1
ATOM 1502 O O . ALA B 1 51 ? 17.234 12.836 -5.566 1 97.12 51 ALA B O 1
ATOM 1503 N N . ALA B 1 52 ? 15.414 11.586 -5.23 1 94.69 52 ALA B N 1
ATOM 1504 C CA . ALA B 1 52 ? 14.516 12.727 -5.098 1 94.69 52 ALA B CA 1
ATOM 1505 C C . ALA B 1 52 ? 14.93 13.617 -3.932 1 94.69 52 ALA B C 1
ATOM 1507 O O . ALA B 1 52 ? 14.906 14.852 -4.043 1 94.69 52 ALA B O 1
ATOM 1508 N N . PHE B 1 53 ? 15.328 13 -2.875 1 95.69 53 PHE B N 1
ATOM 1509 C CA . PHE B 1 53 ? 15.766 13.742 -1.7 1 95.69 53 PHE B CA 1
ATOM 1510 C C . PHE B 1 53 ? 17.047 14.5 -1.989 1 95.69 53 PHE B C 1
ATOM 1512 O O . PHE B 1 53 ? 17.219 15.648 -1.56 1 95.69 53 PHE B O 1
ATOM 1519 N N . LEU B 1 54 ? 17.969 13.828 -2.639 1 96.56 54 LEU B N 1
ATOM 1520 C CA . LEU B 1 54 ? 19.234 14.477 -2.961 1 96.56 54 LEU B CA 1
ATOM 1521 C C . LEU B 1 54 ? 19.016 15.664 -3.891 1 96.56 54 LEU B C 1
ATOM 1523 O O . LEU B 1 54 ? 19.766 16.641 -3.834 1 96.56 54 LEU B O 1
ATOM 1527 N N . ILE B 1 55 ? 18.031 15.641 -4.738 1 96.19 55 ILE B N 1
ATOM 1528 C CA . ILE B 1 55 ? 17.703 16.734 -5.66 1 96.19 55 ILE B CA 1
ATOM 1529 C C . ILE B 1 55 ? 16.984 17.844 -4.906 1 96.19 55 ILE B C 1
ATOM 1531 O O . ILE B 1 55 ? 17.188 19.031 -5.188 1 96.19 55 ILE B O 1
ATOM 1535 N N . LEU B 1 56 ? 16.094 17.438 -3.947 1 95.06 56 LEU B N 1
ATOM 1536 C CA . LEU B 1 56 ? 15.328 18.375 -3.133 1 95.06 56 LEU B CA 1
ATOM 1537 C C . LEU B 1 56 ? 15.57 18.125 -1.647 1 95.06 56 LEU B C 1
ATOM 1539 O O . LEU B 1 56 ? 14.641 17.766 -0.918 1 95.06 56 LEU B O 1
ATOM 1543 N N . PRO B 1 57 ? 16.672 18.469 -1.162 1 92.81 57 PRO B N 1
ATOM 1544 C CA . PRO B 1 57 ? 17.094 18.094 0.19 1 92.81 57 PRO B CA 1
ATOM 1545 C C . PRO B 1 57 ? 16.484 18.984 1.268 1 92.81 57 PRO B C 1
ATOM 1547 O O . PRO B 1 57 ? 16.516 18.641 2.451 1 92.81 57 PRO B O 1
ATOM 1550 N N . LYS B 1 58 ? 15.953 20.219 0.861 1 93.44 58 LYS B N 1
ATOM 1551 C CA . LYS B 1 58 ? 15.406 21.125 1.864 1 93.44 58 LYS B CA 1
ATOM 1552 C C . LYS B 1 58 ? 13.883 21.062 1.891 1 93.44 58 LYS B C 1
ATOM 1554 O O . LYS B 1 58 ? 13.25 20.797 0.869 1 93.44 58 LYS B O 1
ATOM 1559 N N . PRO B 1 59 ? 13.352 21.281 3.027 1 93.75 59 PRO B N 1
ATOM 1560 C CA . PRO B 1 59 ? 13.891 21.578 4.359 1 93.75 59 PRO B CA 1
ATOM 1561 C C . PRO B 1 59 ? 14.367 20.328 5.09 1 93.75 59 PRO B C 1
ATOM 1563 O O . PRO B 1 59 ? 13.977 19.219 4.73 1 93.75 59 PRO B O 1
ATOM 1566 N N . LEU B 1 60 ? 15.258 20.484 6.035 1 94.69 60 LEU B N 1
ATOM 1567 C CA . LEU B 1 60 ? 15.742 19.406 6.891 1 94.69 60 LEU B CA 1
ATOM 1568 C C . LEU B 1 60 ? 15.141 19.516 8.289 1 94.69 60 LEU B C 1
ATOM 1570 O O . LEU B 1 60 ? 14.844 20.609 8.766 1 94.69 60 LEU B O 1
ATOM 1574 N N . PRO B 1 61 ? 14.898 18.375 8.859 1 94.25 61 PRO B N 1
ATOM 1575 C CA . PRO B 1 61 ? 14.367 18.422 10.227 1 94.25 61 PRO B CA 1
ATOM 1576 C C . PRO B 1 61 ? 15.383 18.953 11.234 1 94.25 61 PRO B C 1
ATOM 1578 O O . PRO B 1 61 ? 16.594 18.828 11.031 1 94.25 61 PRO B O 1
ATOM 1581 N N . THR B 1 62 ? 14.844 19.625 12.289 1 93.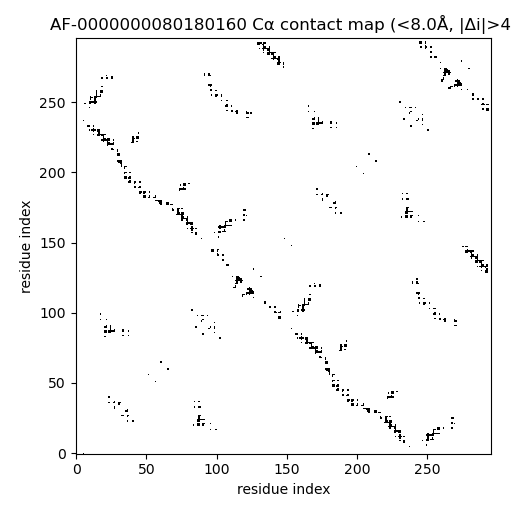88 62 THR B N 1
ATOM 1582 C CA . THR B 1 62 ? 15.664 20.078 13.398 1 93.88 62 THR B CA 1
ATOM 1583 C C . THR B 1 62 ? 15.891 18.969 14.414 1 93.88 62 THR B C 1
ATOM 1585 O O . THR B 1 62 ? 15.273 17.906 14.32 1 93.88 62 THR B O 1
ATOM 1588 N N . ALA B 1 63 ? 16.812 19.219 15.289 1 94.19 63 ALA B N 1
ATOM 1589 C CA . ALA B 1 63 ? 17.047 18.25 16.359 1 94.19 63 ALA B CA 1
ATOM 1590 C C . ALA B 1 63 ? 15.797 18.031 17.203 1 94.19 63 ALA B C 1
ATOM 1592 O O . ALA B 1 63 ? 15.531 16.922 17.656 1 94.19 63 ALA B O 1
ATOM 1593 N N . LYS B 1 64 ? 15.125 19.078 17.359 1 94.19 64 LYS B N 1
ATOM 1594 C CA . LYS B 1 64 ? 13.883 19.016 18.125 1 94.19 64 LYS B CA 1
ATOM 1595 C C . LYS B 1 64 ? 12.844 18.156 17.406 1 94.19 64 LYS B C 1
ATOM 1597 O O . LYS B 1 64 ? 12.125 17.375 18.031 1 94.19 64 LYS B O 1
ATOM 1602 N N . ASP B 1 65 ? 12.805 18.234 16.047 1 93.25 65 ASP B N 1
ATOM 1603 C CA . ASP B 1 65 ? 11.891 17.438 15.242 1 93.25 65 ASP B CA 1
ATOM 1604 C C . ASP B 1 65 ? 12.188 15.945 15.391 1 93.25 65 ASP B C 1
ATOM 1606 O O . ASP B 1 65 ? 11.266 15.141 15.594 1 93.25 65 ASP B O 1
ATOM 1610 N N . ILE B 1 66 ? 13.422 15.641 15.336 1 92.31 66 ILE B N 1
ATOM 1611 C CA . ILE B 1 66 ? 13.859 14.25 15.398 1 92.31 66 ILE B CA 1
ATOM 1612 C C . ILE B 1 66 ? 13.609 13.695 16.797 1 92.31 66 ILE B C 1
ATOM 1614 O O . ILE B 1 66 ? 13.148 12.555 16.953 1 92.31 66 ILE B O 1
ATOM 1618 N N . ALA B 1 67 ? 13.797 14.516 17.797 1 93.12 67 ALA B N 1
ATOM 1619 C CA . ALA B 1 67 ? 13.656 14.086 19.188 1 93.12 67 ALA B CA 1
ATOM 1620 C C . ALA B 1 67 ? 12.188 13.852 19.547 1 93.12 67 ALA B C 1
ATOM 1622 O O . ALA B 1 67 ? 11.875 13.008 20.391 1 93.12 67 ALA B O 1
ATOM 1623 N N . SER B 1 68 ? 11.336 14.484 18.953 1 93.31 68 SER B N 1
ATOM 1624 C CA . SER B 1 68 ? 9.914 14.398 19.266 1 93.31 68 SER B CA 1
ATOM 1625 C C . SER B 1 68 ? 9.234 13.289 18.469 1 93.31 68 SER B C 1
ATOM 1627 O O . SER B 1 68 ? 8.062 12.984 18.688 1 93.31 68 SER B O 1
ATOM 1629 N N . MET B 1 69 ? 10.008 12.672 17.609 1 93.06 69 MET B N 1
ATOM 1630 C CA . MET B 1 69 ? 9.453 11.648 16.734 1 93.06 69 MET B CA 1
ATOM 1631 C C . MET B 1 69 ? 9.227 10.344 17.5 1 93.06 69 MET B C 1
ATOM 1633 O O . MET B 1 69 ? 10.141 9.836 18.156 1 93.06 69 MET B O 1
ATOM 1637 N N . PRO B 1 70 ? 8.023 9.836 17.453 1 94.06 70 PRO B N 1
ATOM 1638 C CA . PRO B 1 70 ? 7.828 8.516 18.062 1 94.06 70 PRO B CA 1
ATOM 1639 C C . PRO B 1 70 ? 8.633 7.426 17.359 1 94.06 70 PRO B C 1
ATOM 1641 O O . PRO B 1 70 ? 8.734 7.414 16.125 1 94.06 70 PRO B O 1
ATOM 1644 N N . TRP B 1 71 ? 9.148 6.52 18.172 1 91.62 71 TRP B N 1
ATOM 1645 C CA . TRP B 1 71 ? 10.055 5.504 17.641 1 91.62 71 TRP B CA 1
ATOM 1646 C C . TRP B 1 71 ? 9.336 4.633 16.609 1 91.62 71 TRP B C 1
ATOM 1648 O O . TRP B 1 71 ? 9.953 4.133 15.672 1 91.62 71 TRP B O 1
ATOM 1658 N N . TRP B 1 72 ? 8.031 4.395 16.734 1 93.5 72 TRP B N 1
ATOM 1659 C CA . TRP B 1 72 ? 7.285 3.502 15.852 1 93.5 72 TRP B CA 1
ATOM 1660 C C . TRP B 1 72 ? 7.055 4.152 14.492 1 93.5 72 TRP B C 1
ATOM 1662 O O . TRP B 1 72 ? 6.668 3.48 13.531 1 93.5 72 TRP B O 1
ATOM 1672 N N . ALA B 1 73 ? 7.227 5.438 14.352 1 93.69 73 ALA B N 1
ATOM 1673 C CA . ALA B 1 73 ? 7.031 6.141 13.086 1 93.69 73 ALA B CA 1
ATOM 1674 C C . ALA B 1 73 ? 8.031 5.668 12.031 1 93.69 73 ALA B C 1
ATOM 1676 O O . ALA B 1 73 ? 7.703 5.586 10.852 1 93.69 73 ALA B O 1
ATOM 1677 N N . VAL B 1 74 ? 9.18 5.277 12.523 1 91.62 74 VAL B N 1
ATOM 1678 C CA . VAL B 1 74 ? 10.258 4.926 11.602 1 91.62 74 VAL B CA 1
ATOM 1679 C C . VAL B 1 74 ? 10 3.541 11.016 1 91.62 74 VAL B C 1
ATOM 1681 O O . VAL B 1 74 ? 10.398 3.258 9.883 1 91.62 74 VAL B O 1
ATOM 1684 N N . ILE B 1 75 ? 9.25 2.719 11.688 1 93.75 75 ILE B N 1
ATOM 1685 C CA . ILE B 1 75 ? 9.047 1.36 11.195 1 93.75 75 ILE B CA 1
ATOM 1686 C C . ILE B 1 75 ? 7.695 1.257 10.492 1 93.75 75 ILE B C 1
ATOM 1688 O O . ILE B 1 75 ? 7.23 0.156 10.188 1 93.75 75 ILE B O 1
ATOM 1692 N N . GLY B 1 76 ? 7.043 2.41 10.273 1 91.5 76 GLY B N 1
ATOM 1693 C CA . GLY B 1 76 ? 5.762 2.441 9.586 1 91.5 76 GLY B CA 1
ATOM 1694 C C . GLY B 1 76 ? 5.809 1.8 8.211 1 91.5 76 GLY B C 1
ATOM 1695 O O . GLY B 1 76 ? 4.879 1.096 7.816 1 91.5 76 GLY B O 1
ATOM 1696 N N . GLY B 1 77 ? 6.875 2.021 7.586 1 88.88 77 GLY B N 1
ATOM 1697 C CA . GLY B 1 77 ? 7.059 1.395 6.289 1 88.88 77 GLY B CA 1
ATOM 1698 C C . GLY B 1 77 ? 7.062 -0.121 6.352 1 88.88 77 GLY B C 1
ATOM 1699 O O . GLY B 1 77 ? 6.422 -0.783 5.531 1 88.88 77 GLY B O 1
ATOM 1700 N N . LEU B 1 78 ? 7.73 -0.639 7.32 1 92.12 78 LEU B N 1
ATOM 1701 C CA . LEU B 1 78 ? 7.805 -2.086 7.492 1 92.12 78 LEU B CA 1
ATOM 1702 C C . LEU B 1 78 ? 6.434 -2.666 7.82 1 92.12 78 LEU B C 1
ATOM 1704 O O . LEU B 1 78 ? 6.082 -3.746 7.344 1 92.12 78 LEU B O 1
ATOM 1708 N N . VAL B 1 79 ? 5.695 -1.94 8.57 1 90.94 79 VAL B N 1
ATOM 1709 C CA . VAL B 1 79 ? 4.348 -2.35 8.945 1 90.94 79 VAL B CA 1
ATOM 1710 C C . VAL B 1 79 ? 3.467 -2.422 7.695 1 90.94 79 VAL B C 1
ATOM 1712 O O . VAL B 1 79 ? 2.738 -3.396 7.496 1 90.94 79 VAL B O 1
ATOM 1715 N N . GLY B 1 80 ? 3.637 -1.502 6.816 1 86.44 80 GLY B N 1
ATOM 1716 C CA . GLY B 1 80 ? 2.875 -1.48 5.578 1 86.44 80 GLY B CA 1
ATOM 1717 C C . GLY B 1 80 ? 3.369 -2.486 4.555 1 86.44 80 GLY B C 1
ATOM 1718 O O . GLY B 1 80 ? 2.611 -2.916 3.684 1 86.44 80 GLY B O 1
ATOM 1719 N N . ALA B 1 81 ? 4.613 -2.896 4.75 1 89.88 81 ALA B N 1
ATOM 1720 C CA . ALA B 1 81 ? 5.238 -3.779 3.768 1 89.88 81 ALA B CA 1
ATOM 1721 C C . ALA B 1 81 ? 4.652 -5.188 3.842 1 89.88 81 ALA B C 1
ATOM 1723 O O . ALA B 1 81 ? 4.801 -5.977 2.906 1 89.88 81 ALA B O 1
ATOM 1724 N N . VAL B 1 82 ? 4.016 -5.484 4.93 1 91.81 82 VAL B N 1
ATOM 1725 C CA . VAL B 1 82 ? 3.33 -6.766 5.051 1 91.81 82 VAL B CA 1
ATOM 1726 C C . VAL B 1 82 ? 2.283 -6.898 3.947 1 91.81 82 VAL B C 1
ATOM 1728 O O . VAL B 1 82 ? 2.133 -7.969 3.35 1 91.81 82 VAL B O 1
ATOM 1731 N N . GLN B 1 83 ? 1.628 -5.82 3.707 1 89.56 83 GLN B N 1
ATOM 1732 C CA . GLN B 1 83 ? 0.622 -5.812 2.65 1 89.56 83 GLN B CA 1
ATOM 1733 C C . GLN B 1 83 ? 1.266 -5.988 1.278 1 89.56 83 GLN B C 1
ATOM 1735 O O . GLN B 1 83 ? 0.703 -6.648 0.402 1 89.56 83 GLN B O 1
ATOM 1740 N N . VAL B 1 84 ? 2.34 -5.355 1.029 1 85.31 84 VAL B N 1
ATOM 1741 C CA . VAL B 1 84 ? 3.027 -5.48 -0.251 1 85.31 84 VAL B CA 1
ATOM 1742 C C . VAL B 1 84 ? 3.484 -6.922 -0.456 1 85.31 84 VAL B C 1
ATOM 1744 O O . VAL B 1 84 ? 3.334 -7.48 -1.547 1 85.31 84 VAL B O 1
ATOM 1747 N N . TYR B 1 85 ? 4 -7.543 0.607 1 89.31 85 TYR B N 1
ATOM 1748 C CA . TYR B 1 85 ? 4.406 -8.938 0.539 1 89.31 85 TYR B CA 1
ATOM 1749 C C . TYR B 1 85 ? 3.213 -9.844 0.253 1 89.31 85 TYR B C 1
ATOM 1751 O O . TYR B 1 85 ? 3.311 -10.781 -0.543 1 89.31 85 TYR B O 1
ATOM 1759 N N . ALA B 1 86 ? 2.156 -9.562 0.907 1 90.75 86 ALA B N 1
ATOM 1760 C CA . ALA B 1 86 ? 0.931 -10.305 0.637 1 90.75 86 ALA B CA 1
ATOM 1761 C C . ALA B 1 86 ? 0.503 -10.148 -0.819 1 90.75 86 ALA B C 1
ATOM 1763 O O . ALA B 1 86 ? 0.101 -11.117 -1.464 1 90.75 86 ALA B O 1
ATOM 1764 N N . GLY B 1 87 ? 0.592 -8.984 -1.328 1 87.38 87 GLY B N 1
ATOM 1765 C CA . GLY B 1 87 ? 0.251 -8.727 -2.719 1 87.38 87 GLY B CA 1
ATOM 1766 C C . GLY B 1 87 ? 1.144 -9.469 -3.695 1 87.38 87 GLY B C 1
ATOM 1767 O O . GLY B 1 87 ? 0.661 -10.031 -4.68 1 87.38 87 GLY B O 1
ATOM 1768 N N . LEU B 1 88 ? 2.348 -9.484 -3.371 1 86.06 88 LEU B N 1
ATOM 1769 C CA . LEU B 1 88 ? 3.33 -10.156 -4.215 1 86.06 88 LEU B CA 1
ATOM 1770 C C . LEU B 1 88 ? 3.059 -11.656 -4.273 1 86.06 88 LEU B C 1
ATOM 1772 O O . LEU B 1 88 ? 3.182 -12.266 -5.336 1 86.06 88 LEU B O 1
ATOM 1776 N N . THR B 1 89 ? 2.592 -12.219 -3.191 1 88.75 89 THR B N 1
ATOM 1777 C CA . THR B 1 89 ? 2.557 -13.672 -3.109 1 88.75 89 THR B CA 1
ATOM 1778 C C . THR B 1 89 ? 1.14 -14.195 -3.334 1 88.75 89 THR B C 1
ATOM 1780 O O . THR B 1 89 ? 0.952 -15.328 -3.77 1 88.75 89 THR B O 1
ATOM 1783 N N . LEU B 1 90 ? 0.197 -13.312 -3.092 1 88.94 90 LEU B N 1
ATOM 1784 C CA . LEU B 1 90 ? -1.13 -13.906 -2.984 1 88.94 90 LEU B CA 1
ATOM 1785 C C . LEU B 1 90 ? -2.061 -13.359 -4.062 1 88.94 90 LEU B C 1
ATOM 1787 O O . LEU B 1 90 ? -3.115 -13.945 -4.332 1 88.94 90 LEU B O 1
ATOM 1791 N N . VAL B 1 91 ? -1.709 -12.32 -4.742 1 85.44 91 VAL B N 1
ATOM 1792 C CA . VAL B 1 91 ? -2.605 -11.695 -5.715 1 85.44 91 VAL B CA 1
ATOM 1793 C C . VAL B 1 91 ? -2.893 -12.68 -6.848 1 85.44 91 VAL B C 1
ATOM 1795 O O . VAL B 1 91 ? -4.039 -12.82 -7.277 1 85.44 91 VAL B O 1
ATOM 1798 N N . ASN B 1 92 ? -1.918 -13.391 -7.336 1 82.88 92 ASN B N 1
ATOM 1799 C CA . ASN B 1 92 ? -2.094 -14.312 -8.453 1 82.88 92 ASN B CA 1
ATOM 1800 C C . ASN B 1 92 ? -2.738 -15.617 -7.996 1 82.88 92 ASN B C 1
ATOM 1802 O O . ASN B 1 92 ? -3.189 -16.406 -8.82 1 82.88 92 ASN B O 1
ATOM 1806 N N . ARG B 1 93 ? -2.781 -15.805 -6.715 1 83.56 93 ARG B N 1
ATOM 1807 C CA . ARG B 1 93 ? -3.369 -17.031 -6.195 1 83.56 93 ARG B CA 1
ATOM 1808 C C . ARG B 1 93 ? -4.863 -16.859 -5.945 1 83.56 93 ARG B C 1
ATOM 1810 O O . ARG B 1 93 ? -5.652 -17.766 -6.227 1 83.56 93 ARG B O 1
ATOM 1817 N N . VAL B 1 94 ? -5.215 -15.703 -5.48 1 81.81 94 VAL B N 1
ATOM 1818 C CA . VAL B 1 94 ? -6.609 -15.539 -5.074 1 81.81 94 VAL B CA 1
ATOM 1819 C C . VAL B 1 94 ? -7.34 -14.664 -6.082 1 81.81 94 VAL B C 1
ATOM 1821 O O . VAL B 1 94 ? -8.57 -14.625 -6.105 1 81.81 94 VAL B O 1
ATOM 1824 N N . GLY B 1 95 ? -6.625 -13.945 -6.926 1 79.38 95 GLY B N 1
ATOM 1825 C CA . GLY B 1 95 ? -7.203 -12.984 -7.848 1 79.38 95 GLY B CA 1
ATOM 1826 C C . GLY B 1 95 ? -7.156 -11.562 -7.328 1 79.38 95 GLY B C 1
ATOM 1827 O O . GLY B 1 95 ? -7.25 -11.328 -6.121 1 79.38 95 GLY B O 1
ATOM 1828 N N . ALA B 1 96 ? -6.988 -10.602 -8.227 1 82.31 96 ALA B N 1
ATOM 1829 C CA . ALA B 1 96 ? -6.844 -9.195 -7.855 1 82.31 96 ALA B CA 1
ATOM 1830 C C . ALA B 1 96 ? -8.078 -8.688 -7.117 1 82.31 96 ALA B C 1
ATOM 1832 O O . ALA B 1 96 ? -7.961 -7.973 -6.121 1 82.31 96 ALA B O 1
ATOM 1833 N N . GLY B 1 97 ? -9.18 -9.078 -7.551 1 79.25 97 GLY B N 1
ATOM 1834 C CA . GLY B 1 97 ? -10.414 -8.641 -6.922 1 79.25 97 GLY B CA 1
ATOM 1835 C C . GLY B 1 97 ? -10.57 -9.141 -5.5 1 79.25 97 GLY B C 1
ATOM 1836 O O . GLY B 1 97 ? -10.914 -8.367 -4.598 1 79.25 97 GLY B O 1
ATOM 1837 N N . THR B 1 98 ? -10.375 -10.375 -5.379 1 77.88 98 THR B N 1
ATOM 1838 C CA . THR B 1 98 ? -10.484 -10.969 -4.051 1 77.88 98 THR B CA 1
ATOM 1839 C C . THR B 1 98 ? -9.43 -10.398 -3.113 1 77.88 98 THR B C 1
ATOM 1841 O O . THR B 1 98 ? -9.734 -10.039 -1.973 1 77.88 98 THR B O 1
ATOM 1844 N N . PHE B 1 99 ? -8.25 -10.305 -3.568 1 85.69 99 PHE B N 1
ATOM 1845 C CA . PHE B 1 99 ? -7.156 -9.742 -2.787 1 85.69 99 PHE B CA 1
ATOM 1846 C C . PHE B 1 99 ? -7.484 -8.328 -2.334 1 85.69 99 PHE B C 1
ATOM 1848 O O . PHE B 1 99 ? -7.379 -8.008 -1.148 1 85.69 99 PHE B O 1
ATOM 1855 N N . MET B 1 100 ? -7.879 -7.508 -3.238 1 82.44 100 MET B N 1
ATOM 1856 C CA . MET B 1 100 ? -8.164 -6.113 -2.912 1 82.44 100 MET B CA 1
ATOM 1857 C C . MET B 1 100 ? -9.406 -6.004 -2.031 1 82.44 100 MET B C 1
ATOM 1859 O O . MET B 1 100 ? -9.469 -5.141 -1.15 1 82.44 100 MET B O 1
ATOM 1863 N N . GLY B 1 101 ? -10.289 -6.855 -2.252 1 78.56 101 GLY B N 1
ATOM 1864 C CA . GLY B 1 101 ? -11.484 -6.844 -1.417 1 78.56 101 GLY B CA 1
ATOM 1865 C C . GLY B 1 101 ? -11.18 -7.004 0.061 1 78.56 101 GLY B C 1
ATOM 1866 O O . GLY B 1 101 ? -11.617 -6.195 0.88 1 78.56 101 GLY B O 1
ATOM 1867 N N . PHE B 1 102 ? -10.469 -8.016 0.353 1 80.81 102 PHE B N 1
ATOM 1868 C CA . PHE B 1 102 ? -10.133 -8.273 1.748 1 80.81 102 PHE B CA 1
ATOM 1869 C C . PHE B 1 102 ? -9.195 -7.199 2.285 1 80.81 102 PHE B C 1
ATOM 1871 O O . PHE B 1 102 ? -9.359 -6.73 3.414 1 80.81 102 PHE B O 1
ATOM 1878 N N . THR B 1 103 ? -8.25 -6.828 1.471 1 86.38 103 THR B N 1
ATOM 1879 C CA . THR B 1 103 ? -7.285 -5.805 1.862 1 86.38 103 THR B CA 1
ATOM 1880 C C . THR B 1 103 ? -7.992 -4.492 2.184 1 86.38 103 THR B C 1
ATOM 1882 O O . THR B 1 103 ? -7.766 -3.9 3.242 1 86.38 103 THR B O 1
ATOM 1885 N N . VAL B 1 104 ? -8.812 -4.109 1.329 1 79.56 104 VAL B N 1
ATOM 1886 C CA . VAL B 1 104 ? -9.453 -2.807 1.448 1 79.56 104 VAL B CA 1
ATOM 1887 C C . VAL B 1 104 ? -10.414 -2.811 2.635 1 79.56 104 VAL B C 1
ATOM 1889 O O . VAL B 1 104 ? -10.508 -1.826 3.371 1 79.56 104 VAL B O 1
ATOM 1892 N N . THR B 1 105 ? -11.102 -3.869 2.82 1 77.62 105 THR B N 1
ATOM 1893 C CA . THR B 1 105 ? -12.031 -3.965 3.939 1 77.62 105 THR B CA 1
ATOM 1894 C C . THR B 1 105 ? -11.289 -3.852 5.27 1 77.62 105 THR B C 1
ATOM 1896 O O . THR B 1 105 ? -11.688 -3.078 6.145 1 77.62 105 THR B O 1
ATOM 1899 N N . SER B 1 106 ? -10.359 -4.633 5.32 1 85.12 106 SER B N 1
ATOM 1900 C CA . SER B 1 106 ? -9.625 -4.625 6.582 1 85.12 106 SER B CA 1
ATOM 1901 C C . SER B 1 106 ? -8.922 -3.289 6.801 1 85.12 106 SER B C 1
ATOM 1903 O O . SER B 1 106 ? -8.836 -2.807 7.934 1 85.12 106 SER B O 1
ATOM 1905 N N . ALA B 1 107 ? -8.438 -2.672 5.758 1 87.94 107 ALA B N 1
ATOM 1906 C CA . ALA B 1 107 ? -7.805 -1.357 5.859 1 87.94 107 ALA B CA 1
ATOM 1907 C C . ALA B 1 107 ? -8.805 -0.306 6.332 1 87.94 107 ALA B C 1
ATOM 1909 O O . ALA B 1 107 ? -8.477 0.545 7.16 1 87.94 107 ALA B O 1
ATOM 1910 N N . LEU B 1 108 ? -9.914 -0.379 5.863 1 80.44 108 LEU B N 1
ATOM 1911 C CA . LEU B 1 108 ? -10.938 0.595 6.219 1 80.44 108 LEU B CA 1
ATOM 1912 C C . LEU B 1 108 ? -11.367 0.427 7.672 1 80.44 108 LEU B C 1
ATOM 1914 O O . LEU B 1 108 ? -11.516 1.413 8.398 1 80.44 108 LEU B O 1
ATOM 1918 N N . ILE B 1 109 ? -11.656 -0.776 8.023 1 83.5 109 ILE B N 1
ATOM 1919 C CA . ILE B 1 109 ? -12.055 -1.04 9.398 1 83.5 109 ILE B CA 1
ATOM 1920 C C . ILE B 1 109 ? -10.977 -0.527 10.352 1 83.5 109 ILE B C 1
ATOM 1922 O O . ILE B 1 109 ? -11.281 0.141 11.344 1 83.5 109 ILE B O 1
ATOM 1926 N N . MET B 1 110 ? -9.828 -0.78 10.008 1 89.81 110 MET B N 1
ATOM 1927 C CA . MET B 1 110 ? -8.719 -0.333 10.844 1 89.81 110 MET B CA 1
ATOM 1928 C C . MET B 1 110 ? -8.633 1.189 10.867 1 89.81 110 MET B C 1
ATOM 1930 O O . MET B 1 110 ? -8.305 1.783 11.898 1 89.81 110 MET B O 1
ATOM 1934 N N . SER B 1 111 ? -8.898 1.753 9.719 1 87.5 111 SER B N 1
ATOM 1935 C CA . SER B 1 111 ? -8.844 3.211 9.664 1 87.5 111 SER B CA 1
ATOM 1936 C C . SER B 1 111 ? -9.891 3.834 10.586 1 87.5 111 SER B C 1
ATOM 1938 O O . SER B 1 111 ? -9.633 4.863 11.211 1 87.5 111 SER B O 1
ATOM 1940 N N . LEU B 1 112 ? -11.047 3.275 10.656 1 83.94 112 LEU B N 1
ATOM 1941 C CA . LEU B 1 112 ? -12.102 3.775 11.531 1 83.94 112 LEU B CA 1
ATOM 1942 C C . LEU B 1 112 ? -11.703 3.604 13 1 83.94 112 LEU B C 1
ATOM 1944 O O . LEU B 1 112 ? -12 4.465 13.828 1 83.94 112 LEU B O 1
ATOM 1948 N N . VAL B 1 113 ? -11.086 2.492 13.25 1 87.5 113 VAL B N 1
ATOM 1949 C CA . VAL B 1 113 ? -10.617 2.242 14.609 1 87.5 113 VAL B CA 1
ATOM 1950 C C . VAL B 1 113 ? -9.547 3.268 14.977 1 87.5 113 VAL B C 1
ATOM 1952 O O . VAL B 1 113 ? -9.602 3.871 16.047 1 87.5 113 VAL B O 1
ATOM 1955 N N . VAL B 1 114 ? -8.672 3.525 14.102 1 88.88 114 VAL B N 1
ATOM 1956 C CA . VAL B 1 114 ? -7.582 4.477 14.32 1 88.88 114 VAL B CA 1
ATOM 1957 C C . VAL B 1 114 ? -8.156 5.883 14.484 1 88.88 114 VAL B C 1
ATOM 1959 O O . VAL B 1 114 ? -7.742 6.621 15.383 1 88.88 114 VAL B O 1
ATOM 1962 N N . ASP B 1 115 ? -9.086 6.223 13.633 1 84.25 115 ASP B N 1
ATOM 1963 C CA . ASP B 1 115 ? -9.695 7.547 13.695 1 84.25 115 ASP B CA 1
ATOM 1964 C C . ASP B 1 115 ? -10.484 7.73 14.984 1 84.25 115 ASP B C 1
ATOM 1966 O O . ASP B 1 115 ? -10.469 8.812 15.578 1 84.25 115 ASP B O 1
ATOM 1970 N N . HIS B 1 116 ? -11.195 6.672 15.367 1 83.5 116 HIS B N 1
ATOM 1971 C CA . HIS B 1 116 ? -12.07 6.75 16.531 1 83.5 116 HIS B CA 1
ATOM 1972 C C . HIS B 1 116 ? -11.266 6.945 17.812 1 83.5 116 HIS B C 1
ATOM 1974 O O . HIS B 1 116 ? -11.625 7.77 18.656 1 83.5 116 HIS B O 1
ATOM 1980 N N . PHE B 1 117 ? -10.195 6.266 17.984 1 89.25 117 PHE B N 1
ATOM 1981 C CA . PHE B 1 117 ? -9.422 6.289 19.219 1 89.25 117 PHE B CA 1
ATOM 1982 C C . PHE B 1 117 ? -8.242 7.254 19.094 1 89.25 117 PHE B C 1
ATOM 1984 O O . PHE B 1 117 ? -7.574 7.547 20.094 1 89.25 117 PHE B O 1
ATOM 1991 N N . GLY B 1 118 ? -8.008 7.734 17.875 1 87.25 118 GLY B N 1
ATOM 1992 C CA . GLY B 1 118 ? -6.852 8.586 17.641 1 87.25 118 GLY B CA 1
ATOM 1993 C C . GLY B 1 118 ? -5.535 7.855 17.812 1 87.25 118 GLY B C 1
ATOM 1994 O O . GLY B 1 118 ? -4.566 8.414 18.328 1 87.25 118 GLY B O 1
ATOM 1995 N N . TRP B 1 119 ? -5.617 6.578 17.5 1 87.56 119 TRP B N 1
ATOM 1996 C CA . TRP B 1 119 ? -4.406 5.766 17.562 1 87.56 119 TRP B CA 1
ATOM 1997 C C . TRP B 1 119 ? -3.33 6.312 16.641 1 87.56 119 TRP B C 1
ATOM 1999 O O . TRP B 1 119 ? -3.641 6.93 15.617 1 87.56 119 TRP B O 1
ATOM 2009 N N . LEU B 1 120 ? -2.027 6.195 17.031 1 90.12 120 LEU B N 1
ATOM 2010 C CA . LEU B 1 120 ? -0.857 6.547 16.234 1 90.12 120 LEU B CA 1
ATOM 2011 C C . LEU B 1 120 ? -0.791 8.055 16 1 90.12 120 LEU B C 1
ATOM 2013 O O . LEU B 1 120 ? -0.335 8.5 14.9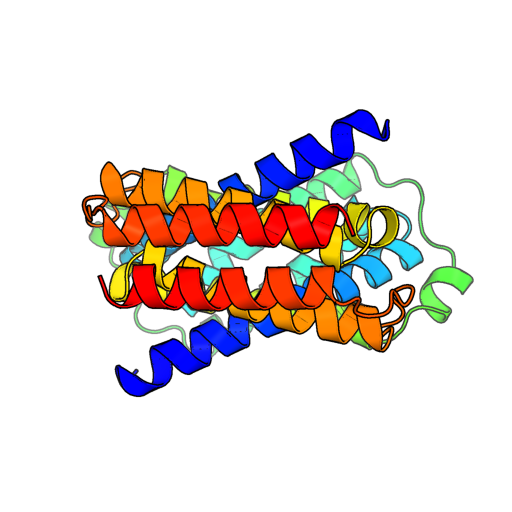45 1 90.12 120 LEU B O 1
ATOM 2017 N N . ARG B 1 121 ? -1.382 8.812 16.891 1 87.62 121 ARG B N 1
ATOM 2018 C CA . ARG B 1 121 ? -1.297 10.266 16.984 1 87.62 121 ARG B CA 1
ATOM 2019 C C . ARG B 1 121 ? -2.008 10.93 15.805 1 87.62 121 ARG B C 1
ATOM 2021 O O . ARG B 1 121 ? -1.57 11.977 15.32 1 87.62 121 ARG B O 1
ATOM 2028 N N . VAL B 1 122 ? -3.045 10.188 15.242 1 81.75 122 VAL B N 1
ATOM 2029 C CA . VAL B 1 122 ? -3.926 10.836 14.273 1 81.75 122 VAL B CA 1
ATOM 2030 C C . VAL B 1 122 ? -5.004 11.625 15.016 1 81.75 122 VAL B C 1
ATOM 2032 O O . VAL B 1 122 ? -5.328 11.32 16.172 1 81.75 122 VAL B O 1
ATOM 2035 N N . ASP B 1 123 ? -5.457 12.664 14.422 1 82 123 ASP B N 1
ATOM 2036 C CA . ASP B 1 123 ? -6.543 13.414 15.047 1 82 123 ASP B CA 1
ATOM 2037 C C . ASP B 1 123 ? -7.82 12.578 15.109 1 82 123 ASP B C 1
ATOM 2039 O O . ASP B 1 123 ? -8.289 12.07 14.094 1 82 123 ASP B O 1
ATOM 2043 N N . PRO B 1 124 ? -8.281 12.414 16.281 1 80.81 124 PRO B N 1
ATOM 2044 C CA . PRO B 1 124 ? -9.453 11.555 16.438 1 80.81 124 PRO B CA 1
ATOM 2045 C C . PRO B 1 124 ? -10.688 12.109 15.719 1 80.81 124 PRO B C 1
ATOM 2047 O O . PRO B 1 124 ? -10.898 13.32 15.703 1 80.81 124 PRO B O 1
ATOM 2050 N N . HIS B 1 125 ? -11.359 11.297 14.992 1 80 125 HIS B N 1
ATOM 2051 C CA . HIS B 1 125 ? -12.68 11.492 14.398 1 80 125 HIS B CA 1
ATOM 2052 C C . HIS B 1 125 ? -13.641 10.391 14.82 1 80 125 HIS B C 1
ATOM 2054 O O . HIS B 1 125 ? -13.539 9.25 14.352 1 80 125 HIS B O 1
ATOM 2060 N N . PRO B 1 126 ? -14.602 10.75 15.648 1 81.19 126 PRO B N 1
ATOM 2061 C CA . PRO B 1 126 ? -15.492 9.711 16.172 1 81.19 126 PRO B CA 1
ATOM 2062 C C . PRO B 1 126 ? -16.281 9 15.07 1 81.19 126 PRO B C 1
ATOM 2064 O O . PRO B 1 126 ? -16.594 9.602 14.039 1 81.19 126 PRO B O 1
ATOM 2067 N N . ILE B 1 127 ? -16.391 7.723 15.305 1 82.12 127 ILE B N 1
ATOM 2068 C CA . ILE B 1 127 ? -17.188 6.934 14.375 1 82.12 127 ILE B CA 1
ATOM 2069 C C . ILE B 1 127 ? -18.656 7.383 14.453 1 82.12 127 ILE B C 1
ATOM 2071 O O . ILE B 1 127 ? -19.266 7.336 15.523 1 82.12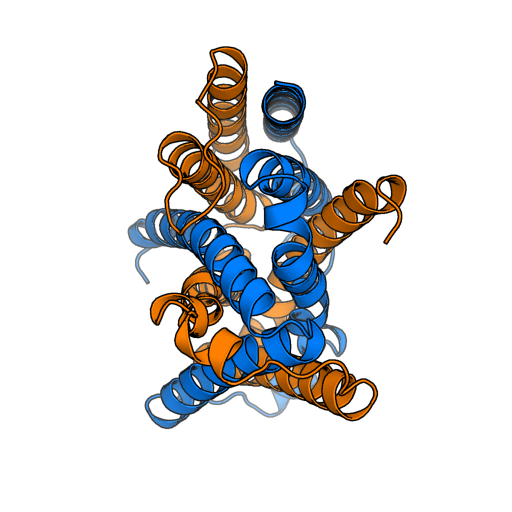 127 ILE B O 1
ATOM 2075 N N . THR B 1 128 ? -19.188 7.891 13.414 1 86.12 128 THR B N 1
ATOM 2076 C CA . THR B 1 128 ? -20.609 8.25 13.312 1 86.12 128 THR B CA 1
ATOM 2077 C C . THR B 1 128 ? -21.422 7.105 12.719 1 86.12 128 THR B C 1
ATOM 2079 O O . THR B 1 128 ? -20.859 6.109 12.258 1 86.12 128 THR B O 1
ATOM 2082 N N . VAL B 1 129 ? -22.703 7.188 12.828 1 88.75 129 VAL B N 1
ATOM 2083 C CA . VAL B 1 129 ? -23.594 6.172 12.289 1 88.75 129 VAL B CA 1
ATOM 2084 C C . VAL B 1 129 ? -23.359 6.031 10.781 1 88.75 129 VAL B C 1
ATOM 2086 O O . VAL B 1 129 ? -23.359 4.918 10.25 1 88.75 129 VAL B O 1
ATOM 2089 N N . TRP B 1 130 ? -23.062 7.039 10.188 1 86 130 TRP B N 1
ATOM 2090 C CA . TRP B 1 130 ? -22.875 7.031 8.742 1 86 130 TRP B CA 1
ATOM 2091 C C . TRP B 1 130 ? -21.547 6.391 8.367 1 86 130 TRP B C 1
ATOM 2093 O O . TRP B 1 130 ? -21.453 5.637 7.395 1 86 130 TRP B O 1
ATOM 2103 N N . ARG B 1 131 ? -20.578 6.668 9.148 1 82 131 ARG B N 1
ATOM 2104 C CA . ARG B 1 131 ? -19.297 6.023 8.914 1 82 131 ARG B CA 1
ATOM 2105 C C . ARG B 1 131 ? -19.359 4.531 9.203 1 82 131 ARG B C 1
ATOM 2107 O O . ARG B 1 131 ? -18.75 3.727 8.508 1 82 131 ARG B O 1
ATOM 2114 N N . GLY B 1 132 ? -20.109 4.191 10.172 1 86.25 132 GLY B N 1
ATOM 2115 C CA . GLY B 1 132 ? -20.359 2.787 10.469 1 86.25 132 GLY B CA 1
ATOM 2116 C C . GLY B 1 132 ? -21.094 2.061 9.352 1 86.25 132 GLY B C 1
ATOM 2117 O O . GLY B 1 132 ? -20.703 0.949 8.977 1 86.25 132 GLY B O 1
ATOM 2118 N N . LEU B 1 133 ? -22.047 2.725 8.844 1 88.69 133 LEU B N 1
ATOM 2119 C CA . LEU B 1 133 ? -22.797 2.162 7.73 1 88.69 133 LEU B CA 1
ATOM 2120 C C . LEU B 1 133 ? -21.922 2.006 6.5 1 88.69 133 LEU B C 1
ATOM 2122 O O . LEU B 1 133 ? -22.031 1.021 5.766 1 88.69 133 LEU B O 1
ATOM 2126 N N . GLY B 1 134 ? -21.125 2.961 6.312 1 82.25 134 GLY B N 1
ATOM 2127 C CA . GLY B 1 134 ? -20.172 2.854 5.215 1 82.25 134 GLY B CA 1
ATOM 2128 C C . GLY B 1 134 ? -19.266 1.646 5.328 1 82.25 134 GLY B C 1
ATOM 2129 O O . GLY B 1 134 ? -19.094 0.906 4.355 1 82.25 134 GLY B O 1
ATOM 2130 N N . GLY B 1 135 ? -18.734 1.472 6.516 1 81 135 GLY B N 1
ATOM 2131 C CA . GLY B 1 135 ? -17.938 0.281 6.758 1 81 135 GLY B CA 1
ATOM 2132 C C . GLY B 1 135 ? -18.688 -1.008 6.5 1 81 135 GLY B C 1
ATOM 2133 O O . GLY B 1 135 ? -18.156 -1.934 5.883 1 81 135 GLY B O 1
ATOM 2134 N N . ALA B 1 136 ? -19.922 -1.07 6.926 1 88.06 136 ALA B N 1
ATOM 2135 C CA . ALA B 1 136 ? -20.766 -2.246 6.738 1 88.06 136 ALA B CA 1
ATOM 2136 C C . ALA B 1 136 ? -21 -2.523 5.258 1 88.06 136 ALA B C 1
ATOM 2138 O O . ALA B 1 136 ? -20.969 -3.676 4.82 1 88.06 136 ALA B O 1
ATOM 2139 N N . LEU B 1 137 ? -21.281 -1.575 4.543 1 85.75 137 LEU B N 1
ATOM 2140 C CA . LEU B 1 137 ? -21.484 -1.713 3.102 1 85.75 137 LEU B CA 1
ATOM 2141 C C . LEU B 1 137 ? -20.219 -2.256 2.434 1 85.75 137 LEU B C 1
ATOM 2143 O O . LEU B 1 137 ? -20.297 -3.111 1.551 1 85.75 137 LEU B O 1
ATOM 2147 N N . MET B 1 138 ? -19.156 -1.759 2.861 1 78 138 MET B N 1
ATOM 2148 C CA . MET B 1 138 ? -17.906 -2.203 2.273 1 78 138 MET B CA 1
ATOM 2149 C C . MET B 1 138 ? -17.641 -3.674 2.584 1 78 138 MET B C 1
ATOM 2151 O O . MET B 1 138 ? -17.234 -4.438 1.706 1 78 138 MET B O 1
ATOM 2155 N N . VAL B 1 139 ? -17.938 -4.109 3.795 1 80.69 139 VAL B N 1
ATOM 2156 C CA . VAL B 1 139 ? -17.766 -5.512 4.172 1 80.69 139 VAL B CA 1
ATOM 2157 C C . VAL B 1 139 ? -18.688 -6.383 3.324 1 80.69 139 VAL B C 1
ATOM 2159 O O . VAL B 1 139 ? -18.266 -7.422 2.809 1 80.69 139 VAL B O 1
ATOM 2162 N N . CYS B 1 140 ? -19.891 -5.977 3.164 1 87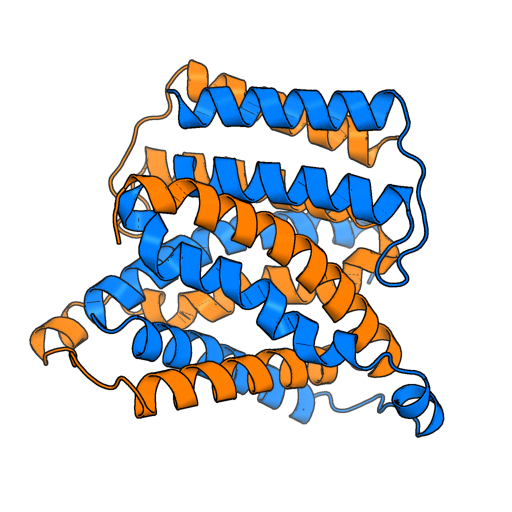.38 140 CYS B N 1
ATOM 2163 C CA . CYS B 1 140 ? -20.844 -6.707 2.328 1 87.38 140 CYS B CA 1
ATOM 2164 C C . CYS B 1 140 ? -20.344 -6.789 0.889 1 87.38 140 CYS B C 1
ATOM 2166 O O . CYS B 1 140 ? -20.453 -7.836 0.248 1 87.38 140 CYS B O 1
ATOM 2168 N N . GLY B 1 141 ? -19.844 -5.703 0.414 1 80.38 141 GLY B N 1
ATOM 2169 C CA . GLY B 1 141 ? -19.297 -5.691 -0.933 1 80.38 141 GLY B CA 1
ATOM 2170 C C . GLY B 1 141 ? -18.141 -6.656 -1.118 1 80.38 141 GLY B C 1
ATOM 2171 O O . GLY B 1 141 ? -18.078 -7.383 -2.111 1 80.38 141 GLY B O 1
ATOM 2172 N N . VAL B 1 142 ? -17.25 -6.777 -0.187 1 76.56 142 VAL B N 1
ATOM 2173 C CA . VAL B 1 142 ? -16.094 -7.68 -0.24 1 76.56 142 VAL B CA 1
ATOM 2174 C C . VAL B 1 142 ? -16.578 -9.125 -0.267 1 76.56 142 VAL B C 1
ATOM 2176 O O . VAL B 1 142 ? -16.047 -9.961 -1 1 76.56 142 VAL B O 1
ATOM 2179 N N . VAL B 1 143 ? -17.531 -9.391 0.574 1 80.75 143 VAL B N 1
ATOM 2180 C CA . VAL B 1 143 ? -18.062 -10.75 0.646 1 80.75 143 VAL B CA 1
ATOM 2181 C C . VAL B 1 143 ? -18.641 -11.148 -0.708 1 80.75 143 VAL B C 1
ATOM 2183 O O . VAL B 1 143 ? -18.453 -12.273 -1.168 1 80.75 143 VAL B O 1
ATOM 2186 N N . LEU B 1 144 ? -19.297 -10.273 -1.377 1 83 144 LEU B N 1
ATOM 2187 C CA . LEU B 1 144 ? -19.875 -10.555 -2.684 1 83 144 LEU B CA 1
ATOM 2188 C C . LEU B 1 144 ? -18.797 -10.773 -3.73 1 83 144 LEU B C 1
ATOM 2190 O O . LEU B 1 144 ? -18.891 -11.68 -4.555 1 83 144 LEU B O 1
ATOM 2194 N N . ILE B 1 145 ? -17.781 -10 -3.68 1 75.56 145 ILE B N 1
ATOM 2195 C CA . ILE B 1 145 ? -16.703 -10.094 -4.66 1 75.56 145 ILE B CA 1
ATOM 2196 C C . ILE B 1 145 ? -15.891 -11.367 -4.422 1 75.56 145 ILE B C 1
ATOM 2198 O O . ILE B 1 145 ? -15.516 -12.055 -5.371 1 75.56 145 ILE B O 1
ATOM 2202 N N . ALA B 1 146 ? -15.656 -11.727 -3.166 1 73.88 146 ALA B N 1
ATOM 2203 C CA . ALA B 1 146 ? -14.859 -12.906 -2.826 1 73.88 146 ALA B CA 1
ATOM 2204 C C . ALA B 1 146 ? -15.633 -14.188 -3.123 1 73.88 146 ALA B C 1
ATOM 2206 O O . ALA B 1 146 ? -15.031 -15.211 -3.467 1 73.88 146 ALA B O 1
ATOM 2207 N N . LYS B 1 147 ? -16.906 -14.125 -2.984 1 78.75 147 LYS B N 1
ATOM 2208 C CA . LYS B 1 147 ? -17.719 -15.32 -3.131 1 78.75 147 LYS B CA 1
ATOM 2209 C C . LYS B 1 147 ? -18.031 -15.602 -4.598 1 78.75 147 LYS B C 1
ATOM 2211 O O . LYS B 1 147 ? -18.234 -16.75 -4.988 1 78.75 147 LYS B O 1
ATOM 2216 N N . PHE B 1 148 ? -18.078 -14.492 -5.344 1 77.38 148 PHE B N 1
ATOM 2217 C CA . PHE B 1 148 ? -18.516 -14.688 -6.719 1 77.38 148 PHE B CA 1
ATOM 2218 C C . PHE B 1 148 ? -17.438 -14.25 -7.699 1 77.38 148 PHE B C 1
ATOM 2220 O O . PHE B 1 148 ? -17.406 -14.695 -8.852 1 77.38 148 PHE B O 1
#

Foldseek 3Di:
DPPVVVVVVVVVVVVVVLVLLVVLLVLCVVVVDLVVSLCVVVVVVVVVVVVVCVVVVPDDDDPVRVVPDDPVVVCVVVVCVVLSSCSNHPCVPLHSLLSCLVVVLVVLVVVQVCQCVVPPVRPHDNCDPVNVVVSVVSNVVSVVSSVD/DPPVVVVVVVVVVVVVVLVLLVVLLVLCVVVVDLVVSLCVVVVVVVVVVVVVCVVVVPDDDDPVRVVPDDPVVVCVVVVCVVLSSCSNPPCVPQHSLLSCLVVVLVVLVVVQVCQCVVPPVRPHDNCDPVSVVVSVVSNVVSVVSSVD

InterPro domains:
  IPR006750 Putative inner membrane exporter, YdcZ [PF04657] (7-144)
  IPR006750 Putative inner membrane exporter, YdcZ [PTHR34821] (5-148)

Radius of gyration: 18.25 Å; Cα contacts (8 Å, |Δi|>4): 568; chains: 2; bounding box: 44×47×39 Å

Secondary structure (DSSP, 8-state):
--GGGHHHHHHHHHHHHHHHHHHHHHHHHHH--HHHHHHHHHHHHHHHHHHHHHHS-PSPPPHHHHHTS-GGGTTHHHHHHHHHHHHHHHHHHH-HHHHHHHHHHHHHHHHHHHHHHTGGGPPP----HHHHHHHHHHHHHHHHHHH-/--GGGHHHHHHHHHHHHHHHHHHHHHHHHHH--HHHHHHHHHHHHHHHHHHHHHHS--S---HHHHHTS-GGGTTHHHHHHHHHHHHHHHHHHH-HHHHHHHHHHHHHHHHHHHHHHTGGGPPP-PPPHHHHHHHHHHHHHHHHHHH-

pLDDT: mean 88.34, std 6.59, range [54.22, 97.12]

Sequence (296 aa):
MNVGWMIPFIVLGGALQTCGAAMNGQLYRHMINPWLASAISFALITIFFVAAFLILPKPLPTAKDIASMPWWAVIGGLVGAVQVYAGLTLVNRVGAGTFMGFTVTSALIMSLVVDHFGWLRVDPHPITVWRGLGGALMVCGVVLIAKFMNVGWMIPFIVLGGALQTCGAAMNGQLYRHMINPWLASAISFALITIFFVAAFLILPKPLPTAKDIASMPWWAVIGGLVGAVQVYAGLTLVNRVGAGTFMGFTVTSALIMSLVVDHFGWLRVDPHPITVWRGLGGALMVCGVVLIAKF

Solvent-accessible surface area (backbone atoms only — not comparable to full-atom values): 13500 Å² total; per-residue (Å²): 133,66,78,78,55,49,58,60,48,35,29,51,12,14,28,29,31,37,50,12,31,44,19,27,23,49,30,19,68,25,32,64,18,62,38,50,30,48,19,51,23,31,41,54,38,18,52,52,26,44,51,50,14,71,76,51,59,74,59,68,54,51,73,67,33,56,68,68,44,60,77,65,22,64,49,7,37,49,43,25,41,46,30,54,52,40,26,31,69,40,25,83,74,64,32,52,44,36,43,43,27,43,20,37,39,31,19,43,56,39,18,48,52,30,21,42,70,21,49,79,79,42,77,62,44,72,77,42,74,50,29,47,48,10,52,50,30,27,45,53,10,26,51,33,35,54,73,88,130,66,76,79,54,49,58,58,48,34,29,51,13,14,29,30,30,37,51,11,32,44,19,28,22,47,30,20,69,25,32,63,19,60,38,50,30,48,18,53,24,31,42,52,39,19,52,52,25,42,50,49,15,72,75,52,59,73,58,70,52,50,72,68,33,56,69,69,44,60,78,65,21,62,48,7,36,49,43,25,42,46,29,55,51,39,24,30,68,38,24,82,72,65,32,48,43,34,42,42,29,43,22,37,39,30,19,42,54,39,19,47,52,30,22,41,71,22,48,79,80,41,76,60,45,74,75,43,73,50,31,49,49,9,53,50,32,25,48,55,10,27,53,32,37,59,74,91